Protein AF-A0A2D7MBP1-F1 (afdb_monomer)

Radius of gyration: 20.3 Å; Cα contacts (8 Å, |Δi|>4): 262; chains: 1; bounding box: 70×38×46 Å

Mean predicted aligned error: 9.12 Å

Secondary structure (DSSP, 8-state):
-EEEEE-SSHHHHHHHHHHHHHH---S-EEEEEGGGGGG--TT--EEEPP--HHHHHHHHHHHHHH-SS-HHHHHHHHHH-S-HHHHHHHHHHHHTTPPPPHHHHHHHHHHHHHHHHHHHHHHHHHHHHHHH---SEEEE--SS-THHHHHHHHHHHTTT-SEEEEEETTTTEEEEEETTEEEEEE---------------TT----

Structure (mmCIF, N/CA/C/O backbone):
data_AF-A0A2D7MBP1-F1
#
_entry.id   AF-A0A2D7MBP1-F1
#
loop_
_atom_site.group_PDB
_atom_site.id
_atom_site.type_symbol
_atom_site.label_atom_id
_atom_site.label_alt_id
_atom_site.label_comp_id
_atom_site.label_asym_id
_atom_site.label_entity_id
_atom_site.label_seq_id
_atom_site.pdbx_PDB_ins_code
_atom_site.Cartn_x
_atom_site.Cartn_y
_atom_site.Cartn_z
_atom_site.occupancy
_atom_site.B_iso_or_equiv
_atom_site.auth_seq_id
_atom_site.auth_comp_id
_atom_site.auth_asym_id
_atom_site.auth_atom_id
_atom_site.pdbx_PDB_model_num
ATOM 1 N N . MET A 1 1 ? -19.804 -13.871 12.740 1.00 69.69 1 MET A N 1
ATOM 2 C CA . MET A 1 1 ? -18.636 -13.051 12.347 1.00 69.69 1 MET A CA 1
ATOM 3 C C . MET A 1 1 ? -18.861 -12.670 10.901 1.00 69.69 1 MET A C 1
ATOM 5 O O . MET A 1 1 ? -19.173 -13.568 10.136 1.00 69.69 1 MET A O 1
ATOM 9 N N . LYS A 1 2 ? -18.821 -11.384 10.545 1.00 76.62 2 LYS A N 1
ATOM 10 C CA . LYS A 1 2 ? -19.126 -10.952 9.172 1.00 76.62 2 LYS A CA 1
ATOM 11 C C . LYS A 1 2 ? -17.830 -10.802 8.379 1.00 76.62 2 LYS A C 1
ATOM 13 O O . LYS A 1 2 ? -16.942 -10.074 8.816 1.00 76.62 2 LYS A O 1
ATOM 18 N N . ASN A 1 3 ? -17.700 -11.495 7.253 1.00 84.31 3 ASN A N 1
ATOM 19 C CA . ASN A 1 3 ? -16.483 -11.452 6.443 1.00 84.31 3 ASN A CA 1
ATOM 20 C C . ASN A 1 3 ? -16.644 -10.469 5.281 1.00 84.31 3 ASN A C 1
ATOM 22 O O . ASN A 1 3 ? -17.537 -10.628 4.458 1.00 84.31 3 ASN A O 1
ATOM 26 N N . TYR A 1 4 ? -15.774 -9.467 5.187 1.00 87.00 4 TYR A N 1
ATOM 27 C CA . TYR A 1 4 ? -15.759 -8.518 4.077 1.00 87.00 4 TYR A CA 1
ATOM 28 C C . TYR A 1 4 ? -14.688 -8.897 3.060 1.00 87.00 4 TYR A C 1
ATOM 30 O O . TYR A 1 4 ? -13.520 -9.088 3.410 1.00 87.00 4 TYR A O 1
ATOM 38 N N . PHE A 1 5 ? -15.081 -8.950 1.792 1.00 86.56 5 PHE A N 1
ATOM 39 C CA . PHE A 1 5 ? -14.178 -9.148 0.671 1.00 86.56 5 PHE A CA 1
ATOM 40 C C . PHE A 1 5 ? -14.036 -7.890 -0.174 1.00 86.56 5 PHE A C 1
ATOM 42 O O . PHE A 1 5 ? -15.023 -7.216 -0.447 1.00 86.56 5 PHE A O 1
ATOM 49 N N . TYR A 1 6 ? -12.822 -7.614 -0.647 1.00 88.69 6 TYR A N 1
ATOM 50 C CA . TYR A 1 6 ? -12.545 -6.505 -1.567 1.00 88.69 6 TYR A CA 1
ATOM 51 C C . TYR A 1 6 ? -11.487 -6.867 -2.611 1.00 88.69 6 TYR A C 1
ATOM 53 O O . TYR A 1 6 ? -10.876 -7.936 -2.582 1.00 88.69 6 TYR A O 1
ATOM 61 N N . ASP A 1 7 ? -11.246 -5.949 -3.542 1.00 83.69 7 ASP A N 1
ATOM 62 C CA . ASP A 1 7 ? -10.362 -6.120 -4.699 1.00 83.69 7 ASP A CA 1
ATOM 63 C C . ASP A 1 7 ? -8.849 -6.196 -4.384 1.00 83.69 7 ASP A C 1
ATOM 65 O O . ASP A 1 7 ? -8.045 -6.480 -5.280 1.00 83.69 7 ASP A O 1
ATOM 69 N N . GLY A 1 8 ? -8.445 -5.968 -3.129 1.00 83.00 8 GLY A N 1
ATOM 70 C CA . GLY A 1 8 ? -7.046 -5.944 -2.702 1.00 83.00 8 GLY A CA 1
ATOM 71 C C . GLY A 1 8 ? -6.334 -4.602 -2.891 1.00 83.00 8 GLY A C 1
ATOM 72 O O . GLY A 1 8 ? -5.113 -4.534 -2.710 1.00 83.00 8 GLY A O 1
ATOM 73 N N . THR A 1 9 ? -7.056 -3.546 -3.274 1.00 88.25 9 THR A N 1
ATOM 74 C CA . THR A 1 9 ? -6.524 -2.188 -3.435 1.00 88.25 9 THR A CA 1
ATOM 75 C C . THR A 1 9 ? -6.606 -1.389 -2.139 1.00 88.25 9 THR A C 1
ATOM 77 O O . THR A 1 9 ? -7.435 -1.648 -1.271 1.00 88.25 9 THR A O 1
ATOM 80 N N . PHE A 1 10 ? -5.764 -0.364 -2.001 1.00 90.44 10 PHE A N 1
ATOM 81 C CA . PHE A 1 10 ? -5.835 0.497 -0.820 1.00 90.44 10 PHE A CA 1
ATOM 82 C C . PHE A 1 10 ? -7.189 1.208 -0.711 1.00 90.44 10 PHE A C 1
ATOM 84 O O . PHE A 1 10 ? -7.741 1.310 0.377 1.00 90.44 10 PHE A O 1
ATOM 91 N N . ASN A 1 11 ? -7.761 1.629 -1.843 1.00 91.62 11 ASN A N 1
ATOM 92 C CA . ASN A 1 11 ? -9.073 2.268 -1.863 1.00 91.62 11 ASN A CA 1
ATOM 93 C C . ASN A 1 11 ? -10.171 1.316 -1.382 1.00 91.62 11 ASN A C 1
ATOM 95 O O . ASN A 1 11 ? -10.969 1.724 -0.549 1.00 91.62 11 ASN A O 1
ATOM 99 N N . GLY A 1 12 ? -10.167 0.054 -1.824 1.00 90.25 12 GLY A N 1
ATOM 100 C CA . GLY A 1 12 ? -11.135 -0.936 -1.350 1.00 90.25 12 GLY A CA 1
ATOM 101 C C . GLY A 1 12 ? -11.034 -1.181 0.160 1.00 90.25 12 GLY A C 1
ATOM 102 O O . GLY A 1 12 ? -12.056 -1.256 0.838 1.00 90.25 12 GLY A O 1
ATOM 103 N N . LEU A 1 13 ? -9.816 -1.183 0.722 1.00 91.00 13 LEU A N 1
ATOM 104 C CA . LEU A 1 13 ? -9.620 -1.258 2.177 1.00 91.00 13 LEU A CA 1
ATOM 105 C C . LEU A 1 13 ? -10.236 -0.048 2.905 1.00 91.00 13 LEU A C 1
ATOM 107 O O . LEU A 1 13 ? -10.845 -0.208 3.961 1.00 91.00 13 LEU A O 1
ATOM 111 N N . LEU A 1 14 ? -10.103 1.160 2.346 1.00 92.81 14 LEU A N 1
ATOM 112 C CA . LEU A 1 14 ? -10.715 2.368 2.909 1.00 92.81 14 LEU A CA 1
ATOM 113 C C . LEU A 1 14 ? -12.244 2.372 2.768 1.00 92.81 14 LEU A C 1
ATOM 115 O O . LEU A 1 14 ? -12.931 2.872 3.658 1.00 92.81 14 LEU A O 1
ATOM 119 N N . THR A 1 15 ? -12.791 1.800 1.694 1.00 93.62 15 THR A N 1
ATOM 120 C CA . THR A 1 15 ? -14.241 1.620 1.552 1.00 93.62 15 THR A CA 1
ATOM 121 C C . THR A 1 15 ? -14.772 0.651 2.610 1.00 93.62 15 THR A C 1
ATOM 123 O O . THR A 1 15 ? -15.750 0.974 3.279 1.00 93.62 15 THR A O 1
ATOM 126 N N . ILE A 1 16 ? -14.081 -0.469 2.862 1.00 91.75 16 ILE A N 1
ATOM 127 C CA . ILE A 1 16 ? -14.416 -1.368 3.980 1.00 91.75 16 ILE A CA 1
ATOM 128 C C . ILE A 1 16 ? -14.359 -0.623 5.315 1.00 91.75 16 ILE A C 1
ATOM 130 O O . ILE A 1 16 ? -15.260 -0.775 6.138 1.00 91.75 16 ILE A O 1
ATOM 134 N N . LEU A 1 17 ? -13.324 0.192 5.540 1.00 91.56 17 LEU A N 1
ATOM 135 C CA . LEU A 1 17 ? -13.207 0.985 6.762 1.00 91.56 17 LEU A CA 1
ATOM 136 C C . LEU A 1 17 ? -14.435 1.877 6.975 1.00 91.56 17 LEU A C 1
ATOM 138 O O . LEU A 1 17 ? -14.960 1.920 8.085 1.00 91.56 17 LEU A O 1
ATOM 142 N N . ASN A 1 18 ? -14.927 2.535 5.923 1.00 92.38 18 ASN A N 1
ATOM 143 C CA . ASN A 1 18 ? -16.164 3.308 5.999 1.00 92.38 18 ASN A CA 1
ATOM 144 C C . ASN A 1 18 ? -17.360 2.438 6.418 1.00 92.38 18 ASN A C 1
ATOM 146 O O . ASN A 1 18 ? -18.080 2.800 7.347 1.00 92.38 18 ASN A O 1
ATOM 150 N N . THR A 1 19 ? -17.542 1.275 5.785 1.00 90.38 19 THR A N 1
ATOM 151 C CA . THR A 1 19 ? -18.623 0.331 6.114 1.00 90.38 19 THR A CA 1
ATOM 152 C C . THR A 1 19 ? -18.558 -0.109 7.577 1.00 90.38 19 THR A C 1
ATOM 154 O O . THR A 1 19 ? -19.568 -0.095 8.282 1.00 90.38 19 THR A O 1
ATOM 157 N N . VAL A 1 20 ? -17.362 -0.438 8.073 1.00 88.56 20 VAL A N 1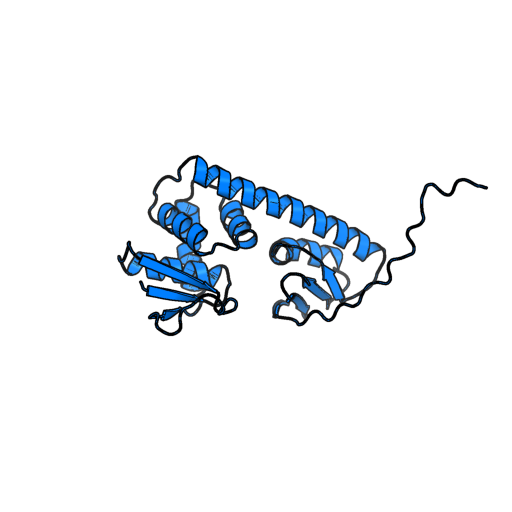
ATOM 158 C CA . VAL A 1 20 ? -17.145 -0.827 9.474 1.00 88.56 20 VAL A CA 1
ATOM 159 C C . VAL A 1 20 ? -17.510 0.319 10.420 1.00 88.56 20 VAL A C 1
ATOM 161 O O . VAL A 1 20 ? -18.269 0.095 11.364 1.00 88.56 20 VAL A O 1
ATOM 164 N N . LEU A 1 21 ? -17.052 1.545 10.144 1.00 87.88 21 LEU A N 1
ATOM 165 C CA . LEU A 1 21 ? -17.357 2.728 10.960 1.00 87.88 21 LEU A CA 1
ATOM 166 C C . LEU A 1 21 ? -18.861 3.038 11.006 1.00 87.88 21 LEU A C 1
ATOM 168 O O . LEU A 1 21 ? -19.387 3.362 12.070 1.00 87.88 21 LEU A O 1
ATOM 172 N N . GLN A 1 22 ? -19.564 2.904 9.878 1.00 86.19 22 GLN A N 1
ATOM 173 C CA . GLN A 1 22 ? -21.011 3.130 9.799 1.00 86.19 22 GLN A CA 1
ATOM 174 C C . GLN A 1 22 ? -21.814 2.037 10.510 1.00 86.19 22 GLN A C 1
ATOM 176 O O . GLN A 1 22 ? -22.830 2.324 11.142 1.00 86.19 22 GLN A O 1
ATOM 181 N N . SER A 1 23 ? -21.354 0.787 10.434 1.00 76.25 23 SER A N 1
ATOM 182 C CA . SER A 1 23 ? -22.111 -0.366 10.923 1.00 76.25 23 SER A CA 1
ATOM 183 C C . SER A 1 23 ? -22.260 -0.433 12.448 1.00 76.25 23 SER A C 1
ATOM 185 O O . SER A 1 23 ? -23.093 -1.197 12.919 1.00 76.25 23 SER A O 1
ATOM 187 N N . LYS A 1 24 ? -21.487 0.330 13.244 1.00 65.25 24 LYS A N 1
ATOM 188 C CA . LYS A 1 24 ? -21.408 0.239 14.727 1.00 65.25 24 LYS A CA 1
ATOM 189 C C . LYS A 1 24 ? -21.128 -1.178 15.284 1.00 65.25 24 LYS A C 1
ATOM 191 O O . LYS A 1 24 ? -21.054 -1.348 16.500 1.00 65.25 24 LYS A O 1
ATOM 196 N N . ILE A 1 25 ? -20.938 -2.195 14.437 1.00 56.22 25 ILE A N 1
ATOM 197 C CA . ILE A 1 25 ? -20.675 -3.586 14.823 1.00 56.22 25 ILE A CA 1
ATOM 198 C C . ILE A 1 25 ? -19.179 -3.704 15.119 1.00 56.22 25 ILE A C 1
ATOM 200 O O . ILE A 1 25 ? -18.359 -3.979 14.248 1.00 56.22 25 ILE A O 1
ATOM 204 N N . LEU A 1 26 ? -18.818 -3.454 16.373 1.00 55.69 26 LEU A N 1
ATOM 205 C CA . LEU A 1 26 ? -17.425 -3.359 16.811 1.00 55.69 26 LEU A CA 1
ATOM 206 C C . LEU A 1 26 ? -16.719 -4.703 17.042 1.00 55.69 26 LEU A C 1
ATOM 208 O O . LEU A 1 26 ? -15.528 -4.685 17.327 1.00 55.69 26 LEU A O 1
ATOM 212 N N . VAL A 1 27 ? -17.401 -5.854 16.969 1.00 55.97 27 VAL A N 1
ATOM 213 C CA . VAL A 1 27 ? -16.900 -7.001 17.754 1.00 55.97 27 VAL A CA 1
ATOM 214 C C . VAL A 1 27 ? -16.479 -8.241 16.966 1.00 55.97 27 VAL A C 1
ATOM 216 O O . VAL A 1 27 ? -15.677 -8.983 17.503 1.00 55.97 27 VAL A O 1
ATOM 219 N N . ASN A 1 28 ? -16.882 -8.485 15.712 1.00 66.88 28 ASN A N 1
ATOM 220 C CA . ASN A 1 28 ? -16.372 -9.665 14.981 1.00 66.88 28 ASN A CA 1
ATOM 221 C C . ASN A 1 28 ? -16.522 -9.548 13.454 1.00 66.88 28 ASN A C 1
ATOM 223 O O . ASN A 1 28 ? -17.545 -9.967 12.895 1.00 66.88 28 ASN A O 1
ATOM 227 N N . TYR A 1 29 ? -15.488 -9.033 12.778 1.00 75.50 29 TYR A N 1
ATOM 228 C CA . TYR A 1 29 ? -15.397 -9.025 11.316 1.00 75.50 29 TYR A CA 1
ATOM 229 C C . TYR A 1 29 ? -14.052 -9.555 10.800 1.00 75.50 29 TYR A C 1
ATOM 231 O O . TYR A 1 29 ? -12.990 -9.238 11.337 1.00 75.50 29 TYR A O 1
ATOM 239 N N . GLY A 1 30 ? -14.102 -10.350 9.733 1.00 78.50 30 GLY A N 1
ATOM 240 C CA . GLY A 1 30 ? -12.935 -10.748 8.950 1.00 78.50 30 GLY A CA 1
ATOM 241 C C . GLY A 1 30 ? -12.797 -9.847 7.728 1.00 78.50 30 GLY A C 1
ATOM 242 O O . GLY A 1 30 ? -13.803 -9.406 7.176 1.00 78.50 30 GLY A O 1
ATOM 243 N N . VAL A 1 31 ? -11.571 -9.552 7.300 1.00 81.88 31 VAL A N 1
ATOM 244 C CA . VAL A 1 31 ? -11.323 -8.819 6.051 1.00 81.88 31 VAL A CA 1
ATOM 245 C C . VAL A 1 31 ? -10.348 -9.596 5.209 1.00 81.88 31 VAL A C 1
ATOM 247 O O . VAL A 1 31 ? -9.280 -9.975 5.688 1.00 81.88 31 VAL A O 1
ATOM 250 N N . PHE A 1 32 ? -10.750 -9.828 3.966 1.00 81.06 32 PHE A N 1
ATOM 251 C CA . PHE A 1 32 ? -10.028 -10.681 3.049 1.00 81.06 32 PHE A CA 1
ATOM 252 C C . PHE A 1 32 ? -9.993 -10.063 1.662 1.00 81.06 32 PHE A C 1
ATOM 254 O O . PHE A 1 32 ? -11.006 -9.713 1.05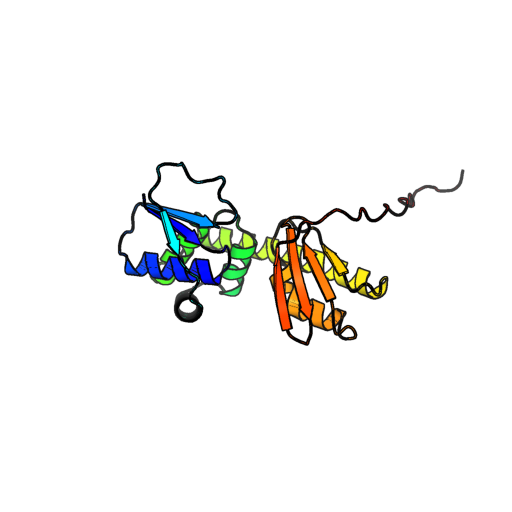9 1.00 81.06 32 PHE A O 1
ATOM 261 N N . ASN A 1 33 ? -8.813 -10.011 1.081 1.00 80.69 33 ASN A N 1
ATOM 262 C CA . ASN A 1 33 ? -8.680 -9.788 -0.340 1.00 80.69 33 ASN A CA 1
ATOM 263 C C . ASN A 1 33 ? -9.292 -10.960 -1.119 1.00 80.69 33 ASN A C 1
ATOM 265 O O . ASN A 1 33 ? -8.921 -12.122 -0.935 1.00 80.69 33 ASN A O 1
ATOM 269 N N . ILE A 1 34 ? -10.190 -10.648 -2.054 1.00 73.81 34 ILE A N 1
ATOM 270 C CA . ILE A 1 34 ? -10.896 -11.619 -2.902 1.00 73.81 34 ILE A CA 1
ATOM 271 C C . ILE A 1 34 ? -9.939 -12.447 -3.774 1.00 73.81 34 ILE A C 1
ATOM 273 O O . ILE A 1 34 ? -10.304 -13.489 -4.316 1.00 73.81 34 ILE A O 1
ATOM 277 N N . GLN A 1 35 ? -8.690 -12.002 -3.911 1.00 67.56 35 GLN A N 1
ATOM 278 C CA . GLN A 1 35 ? -7.628 -12.717 -4.606 1.00 67.56 35 GLN A CA 1
ATOM 279 C C . GLN A 1 35 ? -6.916 -13.756 -3.723 1.00 67.56 35 GLN A C 1
ATOM 281 O O . GLN A 1 35 ? -6.261 -14.647 -4.263 1.00 67.56 35 GLN A O 1
ATOM 286 N N . ASN A 1 36 ? -7.076 -13.677 -2.399 1.00 63.16 36 ASN A N 1
ATOM 287 C CA . ASN A 1 36 ? -6.573 -14.619 -1.394 1.00 63.16 36 ASN A CA 1
ATOM 288 C C . ASN A 1 36 ? -7.696 -15.537 -0.867 1.00 63.16 36 ASN A C 1
ATOM 290 O O . ASN A 1 36 ? -7.697 -15.931 0.295 1.00 63.16 36 ASN A O 1
ATOM 294 N N . LYS A 1 37 ? -8.622 -15.950 -1.748 1.00 54.62 37 LYS A N 1
ATOM 295 C CA . LYS A 1 37 ? -9.790 -16.826 -1.481 1.00 54.62 37 LYS A CA 1
ATOM 296 C C . LYS A 1 37 ? -9.519 -18.160 -0.763 1.00 54.62 37 LYS A C 1
ATOM 298 O O . LYS A 1 37 ? -10.460 -18.881 -0.469 1.00 54.62 37 LYS A O 1
ATOM 303 N N . LYS A 1 38 ? -8.265 -18.504 -0.463 1.00 55.00 38 LYS A N 1
ATOM 304 C CA . LYS A 1 38 ? -7.897 -19.713 0.290 1.00 55.00 38 LYS A CA 1
ATOM 305 C C . LYS A 1 38 ? -8.268 -19.655 1.782 1.00 55.00 38 LYS A C 1
ATOM 307 O O . LYS A 1 38 ? -8.020 -20.631 2.475 1.00 55.00 38 LYS A O 1
ATOM 312 N N . GLN A 1 39 ? -8.788 -18.531 2.282 1.00 54.69 39 GLN A N 1
ATOM 313 C CA . GLN A 1 39 ? -8.917 -18.269 3.722 1.00 54.69 39 GLN A CA 1
ATOM 314 C C . GLN A 1 39 ? -10.340 -18.282 4.291 1.00 54.69 39 GLN A C 1
ATOM 316 O O . GLN A 1 39 ? -10.480 -18.040 5.485 1.00 54.69 39 GLN A O 1
ATOM 321 N N . VAL A 1 40 ? -11.381 -18.569 3.502 1.00 56.88 40 VAL A N 1
ATOM 322 C CA . VAL A 1 40 ? -12.762 -18.533 4.017 1.00 56.88 40 VAL A CA 1
ATOM 323 C C . VAL A 1 40 ? -13.389 -19.918 4.023 1.00 56.88 40 VAL A C 1
ATOM 325 O O . VAL A 1 40 ? -13.332 -20.643 3.028 1.00 56.88 40 VAL A O 1
ATOM 328 N N . ASN A 1 41 ? -13.952 -20.287 5.177 1.00 60.53 41 ASN A N 1
ATOM 329 C CA . ASN A 1 41 ? -14.710 -21.517 5.337 1.00 60.53 41 ASN A CA 1
ATOM 330 C C . ASN A 1 41 ? -15.978 -21.439 4.484 1.00 60.53 41 ASN A C 1
ATOM 332 O O . ASN A 1 41 ? -16.614 -20.393 4.396 1.00 60.53 41 ASN A O 1
ATOM 336 N N . LEU A 1 42 ? -16.369 -22.566 3.886 1.00 55.47 42 LEU A N 1
ATOM 337 C CA . LEU A 1 42 ? -17.495 -22.671 2.947 1.00 55.47 42 LEU A CA 1
ATOM 338 C C . LEU A 1 42 ? -18.852 -22.191 3.516 1.00 55.47 42 LEU A C 1
ATOM 340 O O . LEU A 1 42 ? -19.797 -22.015 2.756 1.00 55.47 42 LEU A O 1
ATOM 344 N N . PHE A 1 43 ? -18.944 -22.012 4.837 1.00 57.78 43 PHE A N 1
ATOM 345 C CA . PHE A 1 43 ? -20.167 -21.726 5.589 1.00 57.78 43 PHE A CA 1
ATOM 346 C C . PHE A 1 43 ? -20.182 -20.346 6.262 1.00 57.78 43 PHE A C 1
ATOM 348 O O . PHE A 1 43 ? -21.115 -20.056 7.006 1.00 57.78 43 PHE A O 1
ATOM 355 N N . ASP A 1 44 ? -19.169 -19.504 6.045 1.00 70.00 44 ASP A N 1
ATOM 356 C CA . ASP A 1 44 ? -19.152 -18.174 6.653 1.00 70.00 44 ASP A CA 1
ATOM 357 C C . ASP A 1 44 ? -19.956 -17.169 5.815 1.00 70.00 44 ASP A C 1
ATOM 359 O O . ASP A 1 44 ? -19.716 -17.020 4.614 1.00 70.00 44 ASP A O 1
ATOM 363 N N . ASP A 1 45 ? -20.844 -16.411 6.465 1.00 73.06 45 ASP A N 1
ATOM 364 C CA . ASP A 1 45 ? -21.511 -15.2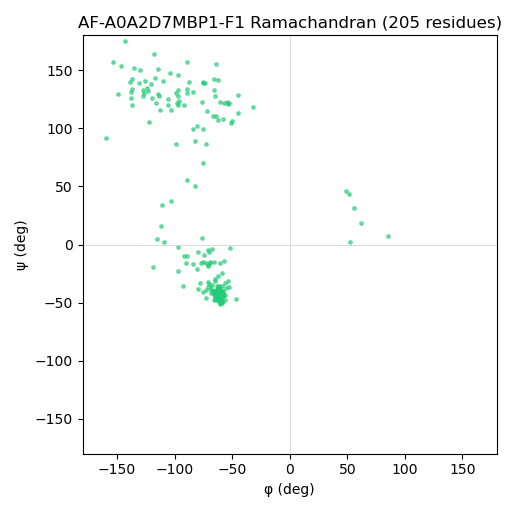60 5.852 1.00 73.06 45 ASP A CA 1
ATOM 365 C C . ASP A 1 45 ? -20.478 -14.213 5.417 1.00 73.06 45 ASP A C 1
ATOM 367 O O . ASP A 1 45 ? -19.698 -13.687 6.227 1.00 73.06 45 ASP A O 1
ATOM 371 N N . TYR A 1 46 ? -20.495 -13.881 4.127 1.00 79.75 46 TYR A N 1
ATOM 372 C CA . TYR A 1 46 ? -19.591 -12.899 3.552 1.00 79.75 46 TYR A CA 1
ATOM 373 C C . TYR A 1 46 ? -20.306 -11.847 2.708 1.00 79.75 46 TYR A C 1
ATOM 375 O O . TYR A 1 46 ? -21.320 -12.102 2.066 1.00 79.75 46 TYR A O 1
ATOM 383 N N . GLU A 1 47 ? -19.728 -10.652 2.684 1.00 84.50 47 GLU A N 1
ATOM 384 C CA . GLU A 1 47 ? -20.168 -9.527 1.872 1.00 84.50 47 GLU A CA 1
ATOM 385 C C . GLU A 1 47 ? -19.012 -9.065 0.985 1.00 84.50 47 GLU A C 1
ATOM 387 O O . GLU A 1 47 ? -17.884 -8.889 1.450 1.00 84.50 47 GLU A O 1
ATOM 392 N N . ILE A 1 48 ? -19.281 -8.881 -0.306 1.00 85.31 48 ILE A N 1
ATOM 393 C CA . ILE A 1 48 ? -18.315 -8.304 -1.242 1.00 85.31 48 ILE A CA 1
ATOM 394 C C . ILE A 1 48 ? -18.558 -6.799 -1.274 1.00 85.31 48 ILE A C 1
ATOM 396 O O . ILE A 1 48 ? -19.644 -6.354 -1.632 1.00 85.31 48 ILE A O 1
ATOM 400 N N . ILE A 1 49 ? -17.539 -6.029 -0.909 1.00 88.25 49 ILE A N 1
ATOM 401 C CA . ILE A 1 49 ? -17.568 -4.571 -0.926 1.00 88.25 49 ILE A CA 1
ATOM 402 C C . ILE A 1 49 ? -16.918 -4.088 -2.219 1.00 88.25 49 ILE A C 1
ATOM 404 O O . ILE A 1 49 ? -15.744 -4.363 -2.487 1.00 88.25 49 ILE A O 1
ATOM 408 N N . GLU A 1 50 ? -17.689 -3.359 -3.021 1.00 90.56 50 GLU A N 1
ATOM 409 C CA . GLU A 1 50 ? -17.174 -2.690 -4.211 1.00 90.56 50 GLU A CA 1
ATOM 410 C C . GLU A 1 50 ? -16.365 -1.448 -3.829 1.00 90.56 50 GLU A C 1
ATOM 412 O O . GLU A 1 50 ? -16.730 -0.686 -2.935 1.00 90.56 50 GLU A O 1
ATOM 417 N N . THR A 1 51 ? -15.238 -1.242 -4.510 1.00 90.94 51 THR A N 1
ATOM 418 C CA . THR A 1 51 ? -14.352 -0.109 -4.238 1.00 90.94 51 THR A CA 1
ATOM 419 C C . THR A 1 51 ? -14.975 1.195 -4.721 1.00 90.94 51 THR A C 1
ATOM 421 O O . THR A 1 51 ? -15.058 1.449 -5.923 1.00 90.94 51 THR A O 1
ATOM 424 N N . ASP A 1 52 ? -15.286 2.077 -3.776 1.00 93.44 52 ASP A N 1
ATOM 425 C CA . ASP A 1 52 ? -15.734 3.439 -4.046 1.00 93.44 52 ASP A CA 1
ATOM 426 C C . ASP A 1 52 ? -14.585 4.433 -3.807 1.00 93.44 52 ASP A C 1
ATOM 428 O O . ASP A 1 52 ? -14.081 4.601 -2.691 1.00 93.44 52 ASP A O 1
ATOM 432 N N . LYS A 1 53 ? -14.159 5.108 -4.882 1.00 91.75 53 LYS A N 1
ATOM 433 C CA . LYS A 1 53 ? -13.048 6.071 -4.856 1.00 91.75 53 LYS A CA 1
ATOM 434 C C . LYS A 1 53 ? -13.392 7.360 -4.114 1.00 91.75 53 LYS A C 1
ATOM 436 O O . LYS A 1 53 ? -12.485 7.970 -3.545 1.00 91.75 53 LYS A O 1
ATOM 441 N N . GLU A 1 54 ? -14.645 7.799 -4.142 1.00 94.50 54 GLU A N 1
ATOM 442 C CA . GLU A 1 54 ? -15.069 9.020 -3.458 1.00 94.50 54 GLU A CA 1
ATOM 443 C C . GLU A 1 54 ? -15.101 8.790 -1.952 1.00 94.50 54 GLU A C 1
ATOM 445 O O . GLU A 1 54 ? -14.487 9.558 -1.204 1.00 94.50 54 GLU A O 1
ATOM 450 N N . ILE A 1 55 ? -15.684 7.667 -1.521 1.00 92.88 55 ILE A N 1
ATOM 451 C CA . ILE A 1 55 ? -15.668 7.236 -0.118 1.00 92.88 55 ILE A CA 1
ATOM 452 C C . ILE A 1 55 ? -14.226 7.047 0.361 1.00 92.88 55 ILE A C 1
ATOM 454 O O . ILE A 1 55 ? -13.833 7.598 1.392 1.00 92.88 55 ILE A O 1
ATOM 458 N N . ALA A 1 56 ? -13.393 6.337 -0.408 1.00 93.00 56 ALA A N 1
ATOM 459 C CA . ALA A 1 56 ? -11.990 6.129 -0.053 1.00 93.00 56 ALA A CA 1
ATOM 460 C C . ALA A 1 56 ? -11.235 7.457 0.124 1.00 93.00 56 ALA A C 1
ATOM 462 O O . ALA A 1 56 ? -10.455 7.608 1.064 1.00 93.00 56 ALA A O 1
ATOM 463 N N . LYS A 1 57 ? -11.491 8.453 -0.735 1.00 92.94 57 LYS A N 1
ATOM 464 C CA . LYS A 1 57 ? -10.892 9.791 -0.625 1.00 92.94 57 LYS A CA 1
ATOM 465 C C . LYS A 1 57 ? -11.352 10.524 0.637 1.00 92.94 57 LYS A C 1
ATOM 467 O O . LYS A 1 57 ? -10.528 11.153 1.301 1.00 92.94 57 LYS A O 1
ATOM 472 N N . GLN A 1 58 ? -12.638 10.456 0.977 1.00 93.06 58 GLN A N 1
ATOM 473 C CA . GLN A 1 58 ? -13.174 11.071 2.196 1.00 93.06 58 GLN A CA 1
ATOM 474 C C . GLN A 1 58 ? -12.540 10.461 3.450 1.00 93.06 58 GLN A C 1
ATOM 476 O O . GLN A 1 58 ? -12.031 11.190 4.303 1.00 93.06 58 GLN A O 1
ATOM 481 N N . ILE A 1 59 ? -12.486 9.130 3.514 1.00 93.50 59 ILE A N 1
ATOM 482 C CA . ILE A 1 59 ? -11.846 8.397 4.607 1.00 93.50 59 ILE A CA 1
ATOM 483 C C . ILE A 1 59 ? -10.354 8.707 4.689 1.00 93.50 59 ILE A C 1
ATOM 485 O O . ILE A 1 59 ? -9.828 8.923 5.778 1.00 93.50 59 ILE A O 1
ATOM 489 N N . TRP A 1 60 ? -9.658 8.779 3.556 1.00 93.44 60 TRP A N 1
ATOM 490 C CA . TRP A 1 60 ? -8.243 9.129 3.544 1.00 93.44 60 TRP A CA 1
ATOM 491 C C . TRP A 1 60 ? -7.985 10.524 4.117 1.00 93.44 60 TRP A C 1
ATOM 493 O O . TRP A 1 60 ? -7.071 10.708 4.921 1.00 93.44 60 TRP A O 1
ATOM 503 N N . ASN A 1 61 ? -8.825 11.497 3.759 1.00 91.94 61 ASN A N 1
ATOM 504 C CA . ASN A 1 61 ? -8.749 12.841 4.319 1.00 91.94 61 ASN A CA 1
ATOM 505 C C . ASN A 1 61 ? -9.013 12.833 5.830 1.00 91.94 61 ASN A C 1
ATOM 507 O O . ASN A 1 61 ? -8.306 13.513 6.572 1.00 91.94 61 ASN A O 1
ATOM 511 N N . LEU A 1 62 ? -9.985 12.048 6.296 1.00 91.44 62 LEU A N 1
ATOM 512 C CA . LEU A 1 62 ? -10.270 11.877 7.721 1.00 91.44 62 LEU A CA 1
ATOM 513 C C . LEU A 1 62 ? -9.064 11.285 8.464 1.00 91.44 62 LEU A C 1
ATOM 515 O O . LEU A 1 62 ? -8.595 11.871 9.437 1.00 91.44 62 LEU A O 1
ATOM 519 N N . LEU A 1 63 ? -8.494 10.190 7.957 1.00 90.25 63 LEU A N 1
ATOM 520 C CA . LEU A 1 63 ? -7.290 9.575 8.521 1.00 90.25 63 LEU A CA 1
ATOM 521 C C . LEU A 1 63 ? -6.116 10.555 8.544 1.00 90.25 63 LEU A C 1
ATOM 523 O O . LEU A 1 63 ? -5.383 10.608 9.522 1.00 90.25 63 LEU A O 1
ATOM 527 N N . SER A 1 64 ? -5.945 11.363 7.495 1.00 88.12 64 SER A N 1
ATOM 528 C CA . SER A 1 64 ? -4.857 12.343 7.434 1.00 88.12 64 SER A CA 1
ATOM 529 C C . SER A 1 64 ? -4.955 13.446 8.485 1.00 88.12 64 SER A C 1
ATOM 531 O O . SER A 1 64 ? -3.923 13.948 8.918 1.00 88.12 64 SER A O 1
ATOM 533 N N . LYS A 1 65 ? -6.175 13.799 8.905 1.00 88.25 65 LYS A N 1
ATOM 534 C CA . LYS A 1 65 ? -6.419 14.802 9.947 1.00 88.25 65 LYS A CA 1
ATOM 535 C C . LYS A 1 65 ? -6.230 14.231 11.350 1.00 88.25 65 LYS A C 1
ATOM 537 O O . LYS A 1 65 ? -5.705 14.925 12.210 1.00 88.25 65 LYS A O 1
ATOM 542 N N . ASN A 1 66 ? -6.643 12.982 11.561 1.00 86.19 66 ASN A N 1
ATOM 543 C CA . ASN A 1 66 ? -6.641 12.349 12.883 1.00 86.19 66 ASN A CA 1
ATOM 544 C C . ASN A 1 66 ? -5.332 11.605 13.192 1.00 86.19 66 ASN A C 1
ATOM 546 O O . ASN A 1 66 ? -5.066 11.239 14.333 1.00 86.19 66 ASN A O 1
ATOM 550 N N . SER A 1 67 ? -4.513 11.323 12.179 1.00 79.38 67 SER A N 1
ATOM 551 C CA . SER A 1 67 ? -3.302 10.531 12.356 1.00 79.38 67 SER A CA 1
ATOM 552 C C . SER A 1 67 ? -2.184 11.338 13.009 1.00 79.38 67 SER A C 1
ATOM 554 O O . SER A 1 67 ? -1.692 12.314 12.450 1.00 79.38 67 SER A O 1
ATOM 556 N N . SER A 1 68 ? -1.687 10.836 14.139 1.00 74.19 68 SER A N 1
ATOM 557 C CA . SER A 1 68 ? -0.415 11.258 14.741 1.00 74.19 68 SER A CA 1
ATOM 558 C C . SER A 1 68 ? 0.815 10.726 13.987 1.00 74.19 68 SER A C 1
ATOM 560 O O . SER A 1 68 ? 1.945 11.131 14.256 1.00 74.19 68 SER A O 1
ATOM 562 N N . ILE A 1 69 ? 0.612 9.820 13.022 1.00 78.38 69 ILE A N 1
ATOM 563 C CA . ILE A 1 69 ? 1.648 9.232 12.165 1.00 78.38 69 ILE A CA 1
ATOM 564 C C . ILE A 1 69 ? 1.586 9.858 10.769 1.00 78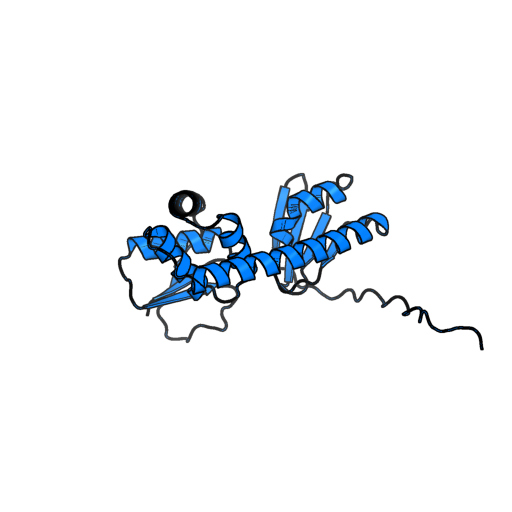.38 69 ILE A C 1
ATOM 566 O O . ILE A 1 69 ? 0.512 10.149 10.243 1.00 78.38 69 ILE A O 1
ATOM 570 N N . ALA A 1 70 ? 2.736 9.992 10.105 1.00 81.25 70 ALA A N 1
ATOM 571 C CA . ALA A 1 70 ? 2.773 10.364 8.696 1.00 81.25 70 ALA A CA 1
ATOM 572 C C . ALA A 1 70 ? 1.918 9.397 7.855 1.00 81.25 70 ALA A C 1
ATOM 574 O O . ALA A 1 70 ? 2.186 8.196 7.801 1.00 81.25 70 ALA A O 1
ATOM 575 N N . THR A 1 71 ? 0.929 9.916 7.130 1.00 84.88 71 THR A N 1
ATOM 576 C CA . THR A 1 71 ? 0.027 9.122 6.273 1.00 84.88 71 THR A CA 1
ATOM 577 C C . THR A 1 71 ? 0.775 8.233 5.273 1.00 84.88 71 THR A C 1
ATOM 579 O O . THR A 1 71 ? 0.366 7.110 4.984 1.00 84.88 71 THR A O 1
ATOM 582 N N . ASN A 1 72 ? 1.949 8.668 4.815 1.00 87.44 72 ASN A N 1
ATOM 583 C CA . ASN A 1 72 ? 2.839 7.860 3.982 1.00 87.44 72 ASN A CA 1
ATOM 584 C C . ASN A 1 72 ? 3.272 6.543 4.661 1.00 87.44 72 ASN A C 1
ATOM 586 O O . ASN A 1 72 ? 3.407 5.524 3.991 1.00 87.44 72 ASN A O 1
ATOM 590 N N . HIS A 1 73 ? 3.479 6.526 5.981 1.00 90.31 73 HIS A N 1
ATOM 591 C CA . HIS A 1 73 ? 3.817 5.299 6.708 1.00 90.31 73 HIS A CA 1
ATOM 592 C C . HIS A 1 73 ? 2.646 4.321 6.743 1.00 90.31 73 HIS A C 1
ATOM 594 O O . HIS A 1 73 ? 2.868 3.127 6.576 1.00 90.31 73 HIS A O 1
ATOM 600 N N . ILE A 1 74 ? 1.414 4.820 6.867 1.00 89.19 74 ILE A N 1
ATOM 601 C CA . ILE A 1 74 ? 0.201 3.995 6.805 1.00 89.19 74 ILE A CA 1
ATOM 602 C C . ILE A 1 74 ? 0.114 3.301 5.443 1.00 89.19 74 ILE A C 1
ATOM 604 O O . ILE A 1 74 ? 0.005 2.077 5.370 1.00 89.19 74 ILE A O 1
ATOM 608 N N . TYR A 1 75 ? 0.246 4.065 4.355 1.00 91.62 75 TYR A N 1
ATOM 609 C CA . TYR A 1 75 ? 0.200 3.504 3.005 1.00 91.62 75 TYR A CA 1
ATOM 610 C C . TYR A 1 75 ? 1.356 2.529 2.738 1.00 91.62 75 TYR A C 1
ATOM 612 O O . TYR A 1 75 ? 1.161 1.458 2.169 1.00 91.62 75 TYR A O 1
ATOM 620 N N . LYS A 1 76 ? 2.572 2.841 3.198 1.00 91.25 76 LYS A N 1
ATOM 621 C CA . LYS A 1 76 ? 3.691 1.894 3.112 1.00 91.25 76 LYS A CA 1
ATOM 622 C C . LYS A 1 76 ? 3.421 0.630 3.924 1.00 91.25 76 LYS A C 1
ATOM 624 O O . LYS A 1 76 ? 3.701 -0.455 3.433 1.00 91.25 76 LYS A O 1
ATOM 629 N N . SER A 1 77 ? 2.841 0.739 5.117 1.00 90.06 77 SER A N 1
ATOM 630 C CA . SER A 1 77 ? 2.466 -0.430 5.915 1.00 90.06 77 SER A CA 1
ATOM 631 C C . SER A 1 77 ? 1.437 -1.299 5.193 1.00 90.06 77 SER A C 1
ATOM 633 O O . SER A 1 77 ? 1.549 -2.516 5.257 1.00 90.06 77 SER A O 1
ATOM 635 N N . PHE A 1 78 ? 0.500 -0.711 4.443 1.00 90.62 78 PHE A N 1
ATOM 636 C CA . PHE A 1 78 ? -0.398 -1.465 3.560 1.00 90.62 78 PHE A CA 1
ATOM 637 C C . PHE A 1 78 ? 0.355 -2.260 2.487 1.00 90.62 78 PHE A C 1
ATOM 639 O O . PHE A 1 78 ? 0.058 -3.425 2.256 1.00 90.62 78 PHE A O 1
ATOM 646 N N . LEU A 1 79 ? 1.367 -1.663 1.856 1.00 89.75 79 LEU A N 1
ATOM 647 C CA . LEU A 1 79 ? 2.176 -2.355 0.846 1.00 89.75 79 LEU A CA 1
ATOM 648 C C . LEU A 1 79 ? 3.099 -3.438 1.436 1.00 89.75 79 LEU A C 1
ATOM 650 O O . LEU A 1 79 ? 3.605 -4.274 0.680 1.00 89.75 79 LEU A O 1
ATOM 654 N N . ALA A 1 80 ? 3.348 -3.386 2.750 1.00 85.38 80 ALA A N 1
ATOM 655 C CA . ALA A 1 80 ? 4.195 -4.314 3.498 1.00 85.38 80 ALA A CA 1
ATOM 656 C C . ALA A 1 80 ? 3.435 -5.492 4.103 1.00 85.38 80 ALA A C 1
ATOM 658 O O . ALA A 1 80 ? 4.008 -6.572 4.238 1.00 85.38 80 ALA A O 1
ATOM 659 N N . ASN A 1 81 ? 2.201 -5.245 4.543 1.00 69.88 81 ASN A N 1
ATOM 660 C CA . ASN A 1 81 ? 1.460 -6.162 5.390 1.00 69.88 81 ASN A CA 1
ATOM 661 C C . ASN A 1 81 ? 0.656 -7.159 4.566 1.00 69.88 81 ASN A C 1
ATOM 663 O O . ASN A 1 81 ? -0.160 -6.780 3.732 1.00 69.88 81 ASN A O 1
ATOM 667 N N . ASP A 1 82 ? 0.808 -8.429 4.926 1.00 66.69 82 ASP A N 1
ATOM 668 C CA . ASP A 1 82 ? -0.082 -9.507 4.491 1.00 66.69 82 ASP A CA 1
ATOM 669 C C . ASP A 1 82 ? -1.277 -9.685 5.453 1.00 66.69 82 ASP A C 1
ATOM 671 O O . ASP A 1 82 ? -2.218 -10.412 5.148 1.00 66.69 82 ASP A O 1
ATOM 675 N N . ASN A 1 83 ? -1.256 -9.024 6.623 1.00 80.69 83 ASN A N 1
ATOM 676 C CA . ASN A 1 83 ? -2.337 -9.069 7.612 1.00 80.69 83 ASN A CA 1
ATOM 677 C C . ASN A 1 83 ? -3.245 -7.833 7.497 1.00 80.69 83 ASN A C 1
ATOM 679 O O . ASN A 1 83 ? -3.048 -6.817 8.171 1.00 80.69 83 ASN A O 1
ATOM 683 N N . GLU A 1 84 ? -4.235 -7.944 6.614 1.00 82.44 84 GLU A N 1
ATOM 684 C CA . GLU A 1 84 ? -5.223 -6.901 6.31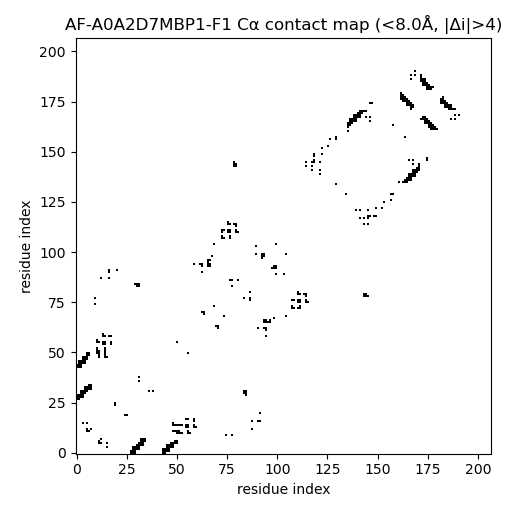2 1.00 82.44 84 GLU A CA 1
ATOM 685 C C . GLU A 1 84 ? -6.091 -6.560 7.533 1.00 82.44 84 GLU A C 1
ATOM 687 O O . GLU A 1 84 ? -6.387 -5.388 7.769 1.00 82.44 84 GLU A O 1
ATOM 692 N N . HIS A 1 85 ? -6.412 -7.554 8.367 1.00 83.94 85 HIS A N 1
ATOM 693 C CA . HIS A 1 85 ? -7.203 -7.362 9.582 1.00 83.94 85 HIS A CA 1
ATOM 694 C C . HIS A 1 85 ? -6.480 -6.483 10.611 1.00 83.94 85 HIS A C 1
ATOM 696 O O . HIS A 1 85 ? -7.055 -5.520 11.122 1.00 83.94 85 HIS A O 1
ATOM 702 N N . TYR A 1 86 ? -5.196 -6.757 10.876 1.00 86.44 86 TYR A N 1
ATOM 703 C CA . TYR A 1 86 ? -4.401 -5.937 11.795 1.00 86.44 86 TYR A CA 1
ATOM 704 C C . TYR A 1 86 ? -4.328 -4.484 11.322 1.00 86.44 86 TYR A C 1
ATOM 706 O O . TYR A 1 86 ? -4.582 -3.564 12.098 1.00 86.44 86 TYR A O 1
ATOM 714 N N . LEU A 1 87 ? -4.049 -4.266 10.035 1.00 88.38 87 LEU A N 1
ATOM 715 C CA . LEU A 1 87 ? -3.996 -2.916 9.487 1.00 88.38 87 LEU A CA 1
ATOM 716 C C . LEU A 1 87 ? -5.345 -2.198 9.600 1.00 88.38 87 LEU A C 1
ATOM 718 O O . LEU A 1 87 ? -5.376 -1.040 10.005 1.00 88.38 87 LEU A O 1
ATOM 722 N N . LEU A 1 88 ? -6.452 -2.871 9.285 1.00 89.00 88 LEU A N 1
ATOM 723 C CA . LEU A 1 88 ? -7.774 -2.266 9.397 1.00 89.00 88 LEU A CA 1
ATOM 724 C C . LEU A 1 88 ? -8.111 -1.893 10.846 1.00 89.00 88 LEU A C 1
ATOM 726 O O . LEU A 1 88 ? -8.630 -0.805 11.080 1.00 89.00 88 LEU A O 1
ATOM 730 N N . SER A 1 89 ? -7.741 -2.733 11.819 1.00 88.12 89 SER A N 1
ATOM 731 C CA . SER A 1 89 ? -7.926 -2.424 13.242 1.00 88.12 89 SER A CA 1
ATOM 732 C C . SER A 1 89 ? -7.193 -1.138 13.652 1.00 88.12 89 SER A C 1
ATOM 734 O O . SER A 1 89 ? -7.764 -0.274 14.318 1.00 88.12 89 SER A O 1
ATOM 736 N N . LEU A 1 90 ? -5.968 -0.933 13.159 1.00 88.88 90 LEU A N 1
ATOM 737 C CA . LEU A 1 90 ? -5.221 0.306 13.376 1.00 88.88 90 LEU A CA 1
ATOM 738 C C . LEU A 1 90 ? -5.921 1.501 12.730 1.00 88.88 90 LEU A C 1
ATOM 740 O O . LEU A 1 90 ? -6.078 2.543 13.361 1.00 88.88 90 LEU A O 1
ATOM 744 N N . LEU A 1 91 ? -6.381 1.346 11.486 1.00 90.19 91 LEU A N 1
ATOM 745 C CA . LEU A 1 91 ? -7.092 2.405 10.777 1.00 90.19 91 LEU A CA 1
ATOM 746 C C . LEU A 1 91 ? -8.403 2.792 11.471 1.00 90.19 91 LEU A C 1
ATOM 748 O O . LEU A 1 91 ? -8.720 3.976 11.514 1.00 90.19 91 LEU A O 1
ATOM 752 N N . THR A 1 92 ? -9.139 1.836 12.052 1.00 90.12 92 THR A N 1
ATOM 753 C CA . THR A 1 92 ? -10.352 2.145 12.828 1.00 90.12 92 THR A CA 1
ATOM 754 C C . THR A 1 92 ? -10.050 2.996 14.057 1.00 90.12 92 THR A C 1
ATOM 756 O O . THR A 1 92 ? -10.762 3.970 14.294 1.00 90.12 92 THR A O 1
ATOM 759 N N . LYS A 1 93 ? -8.960 2.707 14.785 1.00 89.12 93 LYS A N 1
ATOM 760 C CA . LYS A 1 93 ? -8.517 3.527 15.926 1.00 89.12 93 LYS A CA 1
ATOM 761 C C . LYS A 1 93 ? -8.162 4.946 15.492 1.00 89.12 93 LYS A C 1
ATOM 763 O O . LYS A 1 93 ? -8.667 5.904 16.069 1.00 89.12 93 LYS A O 1
ATOM 768 N N . ILE A 1 94 ? -7.363 5.079 14.429 1.00 89.50 94 ILE A N 1
ATOM 769 C CA . ILE A 1 94 ? -6.983 6.388 13.875 1.00 89.50 94 ILE A CA 1
ATOM 770 C C . ILE A 1 94 ? -8.231 7.161 13.427 1.00 89.50 94 ILE A C 1
ATOM 772 O O . ILE A 1 94 ? -8.374 8.344 13.727 1.00 89.50 94 ILE A O 1
ATOM 776 N N . ALA A 1 95 ? -9.166 6.504 12.737 1.00 88.38 95 ALA A N 1
ATOM 777 C CA . ALA A 1 95 ? -10.397 7.141 12.283 1.00 88.38 95 ALA A CA 1
ATOM 778 C C . ALA A 1 95 ? -11.267 7.625 13.454 1.00 88.38 95 ALA A C 1
ATOM 780 O O . ALA A 1 95 ? -11.811 8.725 13.393 1.00 88.38 95 ALA A O 1
ATOM 781 N N . ALA A 1 96 ? -11.326 6.857 14.543 1.00 87.69 96 ALA A N 1
ATOM 782 C CA . ALA A 1 96 ? -12.005 7.227 15.782 1.00 87.69 96 ALA A CA 1
ATOM 783 C C . ALA A 1 96 ? -11.236 8.256 16.639 1.00 87.69 96 ALA A C 1
ATOM 785 O O . ALA A 1 96 ? -11.666 8.552 17.752 1.00 87.69 96 ALA A O 1
ATOM 786 N N . ASN A 1 97 ? -10.113 8.795 16.143 1.00 86.69 97 ASN A N 1
ATOM 787 C CA . ASN A 1 97 ? -9.226 9.716 16.859 1.00 86.69 97 ASN A CA 1
ATOM 788 C C . ASN A 1 97 ? -8.712 9.145 18.197 1.00 86.69 97 ASN A C 1
ATOM 790 O O . ASN A 1 97 ? -8.510 9.871 19.167 1.00 86.69 97 ASN A O 1
ATOM 794 N N . GLN A 1 98 ? -8.541 7.822 18.254 1.00 86.44 98 GLN A N 1
ATOM 795 C CA . GLN A 1 98 ? -7.960 7.125 19.395 1.00 86.44 98 GLN A CA 1
ATOM 796 C C . GLN A 1 98 ? -6.441 7.071 19.251 1.00 86.44 98 GLN A C 1
ATOM 798 O O . GLN A 1 98 ? -5.913 6.819 18.164 1.00 86.44 98 GLN A O 1
ATOM 803 N N . GLU A 1 99 ? -5.733 7.257 20.362 1.00 82.75 99 GLU A N 1
ATOM 804 C CA . GLU A 1 99 ? -4.281 7.136 20.372 1.00 82.75 99 GLU A CA 1
ATOM 805 C C . GLU A 1 99 ? -3.841 5.697 20.096 1.00 82.75 99 GLU A C 1
ATOM 807 O O . GLU A 1 99 ? -4.336 4.727 20.679 1.00 82.75 99 GLU A O 1
ATOM 812 N N . LEU A 1 100 ? -2.867 5.564 19.199 1.00 86.62 100 LEU A N 1
ATOM 813 C CA . LEU A 1 100 ? -2.175 4.305 18.980 1.00 86.62 100 LEU A CA 1
ATOM 814 C C . LEU A 1 100 ? -1.226 4.040 20.144 1.00 86.62 100 LEU A C 1
ATOM 816 O O . LEU A 1 100 ? -0.500 4.925 20.596 1.00 86.62 100 LEU A O 1
ATOM 820 N N . SER A 1 101 ? -1.164 2.788 20.584 1.00 89.88 101 SER A N 1
ATOM 821 C CA . SER A 1 101 ? -0.158 2.382 21.558 1.00 89.88 101 SER A CA 1
ATOM 822 C C . SER A 1 101 ? 1.253 2.518 20.976 1.00 89.88 101 SER A C 1
ATOM 824 O O . SER A 1 101 ? 1.483 2.393 19.768 1.00 89.88 101 SER A O 1
ATOM 826 N N . LYS A 1 102 ? 2.248 2.685 21.854 1.00 89.12 102 LYS A N 1
ATOM 827 C CA . LYS A 1 102 ? 3.664 2.761 21.459 1.00 89.12 102 LYS A CA 1
ATOM 828 C C . LYS A 1 102 ? 4.101 1.574 20.590 1.00 89.12 102 LYS A C 1
ATOM 830 O O . LYS A 1 102 ? 4.892 1.746 19.667 1.00 89.12 102 LYS A O 1
ATOM 835 N N . LYS A 1 103 ? 3.585 0.372 20.869 1.00 90.31 103 LYS A N 1
ATOM 836 C CA . LYS A 1 103 ? 3.884 -0.836 20.089 1.00 90.31 103 LYS A CA 1
ATOM 837 C C . LYS A 1 103 ? 3.337 -0.731 18.662 1.00 90.31 103 LYS A C 1
ATOM 839 O O . LYS A 1 103 ? 4.081 -0.965 17.719 1.00 90.31 103 LYS A O 1
ATOM 844 N N . GLU A 1 104 ? 2.082 -0.315 18.513 1.00 90.12 104 GLU A N 1
ATOM 845 C CA . GLU A 1 104 ? 1.429 -0.146 17.208 1.00 90.12 104 GLU A CA 1
ATOM 846 C C . GLU A 1 104 ? 2.133 0.909 16.346 1.00 90.12 104 GLU A C 1
ATOM 848 O O . GLU A 1 104 ? 2.361 0.684 15.157 1.00 90.12 104 GLU A O 1
ATOM 853 N N . PHE A 1 105 ? 2.562 2.021 16.952 1.00 88.44 105 PHE A N 1
ATOM 854 C CA . PHE A 1 105 ? 3.366 3.036 16.266 1.00 88.44 105 PHE A CA 1
ATOM 855 C C . PHE A 1 105 ? 4.674 2.445 15.721 1.00 88.44 105 PHE A C 1
ATOM 857 O O . PHE A 1 105 ? 4.990 2.594 14.538 1.00 88.44 105 PHE A O 1
ATOM 864 N N . ILE A 1 106 ? 5.417 1.732 16.574 1.00 90.00 106 ILE A N 1
ATOM 865 C CA . ILE A 1 106 ? 6.689 1.097 16.208 1.00 90.00 106 ILE A CA 1
ATOM 866 C C . ILE A 1 106 ? 6.487 0.066 15.090 1.00 90.00 106 ILE A C 1
ATOM 868 O O . ILE A 1 106 ? 7.329 -0.044 14.197 1.00 90.00 106 ILE A O 1
ATOM 872 N N . ASP A 1 107 ? 5.392 -0.690 15.115 1.00 90.25 107 ASP A N 1
ATOM 873 C CA . ASP A 1 107 ? 5.105 -1.717 14.114 1.00 90.25 107 ASP A CA 1
ATOM 874 C C . ASP A 1 107 ? 4.793 -1.105 12.736 1.00 90.25 107 ASP A C 1
ATOM 876 O O . ASP A 1 107 ? 5.327 -1.572 11.719 1.00 90.25 107 ASP A O 1
ATOM 880 N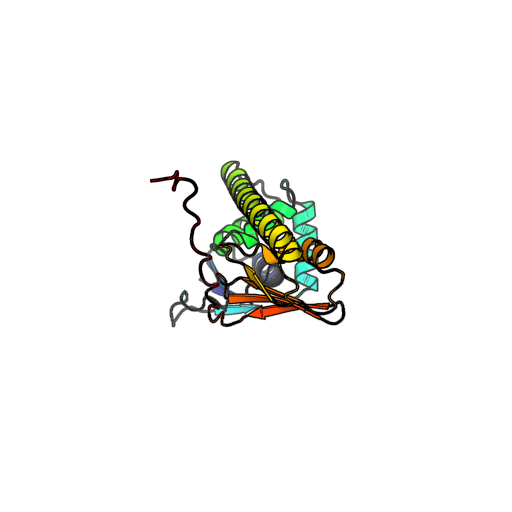 N . ILE A 1 108 ? 4.018 -0.013 12.689 1.00 89.69 108 ILE A N 1
ATOM 881 C CA . ILE A 1 108 ? 3.778 0.761 11.458 1.00 89.69 108 ILE A CA 1
ATOM 882 C C . ILE A 1 108 ? 5.095 1.340 10.929 1.00 89.69 108 ILE A C 1
ATOM 884 O O . ILE A 1 108 ? 5.398 1.222 9.739 1.00 89.69 108 ILE A O 1
ATOM 888 N N . GLU A 1 109 ? 5.912 1.933 11.802 1.00 90.06 109 GLU A N 1
ATOM 889 C CA . GLU A 1 109 ? 7.176 2.551 11.406 1.00 90.06 109 GLU A CA 1
ATOM 890 C C . GLU A 1 109 ? 8.168 1.517 10.857 1.00 90.06 109 GLU A C 1
ATOM 892 O O . GLU A 1 109 ? 8.723 1.695 9.769 1.00 90.06 109 GLU A O 1
ATOM 897 N N . LYS A 1 110 ? 8.342 0.382 11.545 1.00 91.25 110 LYS A N 1
ATOM 898 C CA . LYS A 1 110 ? 9.188 -0.727 11.076 1.00 91.25 110 LYS A CA 1
ATOM 899 C C . LYS A 1 110 ? 8.731 -1.246 9.717 1.00 91.25 110 LYS A C 1
ATOM 901 O O . LYS A 1 110 ? 9.567 -1.531 8.856 1.00 91.25 110 LYS A O 1
ATOM 906 N N . SER A 1 111 ? 7.422 -1.368 9.511 1.00 90.94 111 SER A N 1
ATOM 907 C CA . SER A 1 111 ? 6.847 -1.809 8.236 1.00 90.94 111 SER A CA 1
ATOM 908 C C . SER A 1 111 ? 7.134 -0.799 7.125 1.00 90.94 111 SER A C 1
ATOM 910 O O . SER A 1 111 ? 7.628 -1.170 6.056 1.00 90.94 111 SER A O 1
ATOM 912 N N . ALA A 1 112 ? 6.958 0.493 7.405 1.00 91.38 112 ALA A N 1
ATOM 913 C CA . ALA A 1 112 ? 7.289 1.563 6.473 1.00 91.38 112 ALA A CA 1
ATOM 914 C C . ALA A 1 112 ? 8.788 1.606 6.121 1.00 91.38 112 ALA A C 1
ATOM 916 O O . ALA A 1 112 ? 9.142 1.773 4.950 1.00 91.38 112 ALA A O 1
ATOM 917 N N . GLN A 1 113 ? 9.676 1.401 7.098 1.00 91.75 113 GLN A N 1
ATOM 918 C CA . GLN A 1 113 ? 11.124 1.355 6.882 1.00 91.75 113 GLN A CA 1
ATOM 919 C C . GLN A 1 113 ? 11.548 0.151 6.026 1.00 91.75 113 GLN A C 1
ATOM 921 O O . GLN A 1 113 ? 12.402 0.295 5.149 1.00 91.75 113 GLN A O 1
ATOM 926 N N . LYS A 1 114 ? 10.946 -1.032 6.228 1.00 92.06 114 LYS A N 1
ATOM 927 C CA . LYS A 1 114 ? 11.195 -2.218 5.382 1.00 92.06 114 LYS A CA 1
ATOM 928 C C . LYS A 1 114 ? 10.859 -1.937 3.918 1.00 92.06 114 LYS A C 1
ATOM 930 O O . LYS A 1 114 ? 11.663 -2.247 3.038 1.00 92.06 114 LYS A O 1
ATOM 935 N N . ILE A 1 115 ? 9.714 -1.303 3.670 1.00 93.75 115 ILE A N 1
ATOM 936 C CA . ILE A 1 115 ? 9.292 -0.895 2.326 1.00 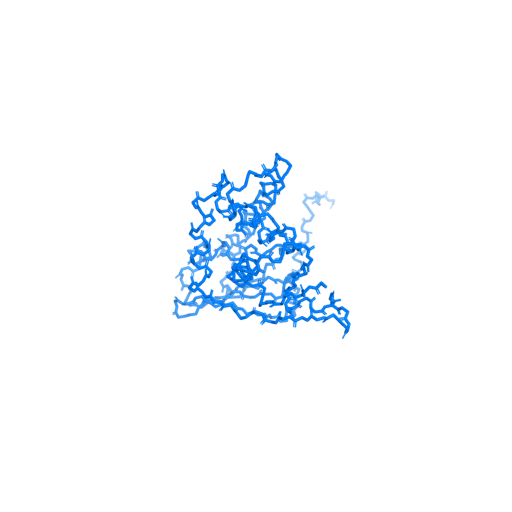93.75 115 ILE A CA 1
ATOM 937 C C . ILE A 1 115 ? 10.233 0.127 1.723 1.00 93.75 115 ILE A C 1
ATOM 939 O O . ILE A 1 115 ? 10.591 0.006 0.557 1.00 93.75 115 ILE A O 1
ATOM 943 N N . GLU A 1 116 ? 10.663 1.115 2.500 1.00 92.69 116 GLU A N 1
ATOM 944 C CA . GLU A 1 116 ? 11.571 2.145 2.009 1.00 92.69 116 GLU A CA 1
ATOM 945 C C . GLU A 1 116 ? 12.925 1.550 1.586 1.00 92.69 116 GLU A C 1
ATOM 947 O O . GLU A 1 116 ? 13.422 1.856 0.501 1.00 92.69 116 GLU A O 1
ATOM 952 N N . ARG A 1 117 ? 13.483 0.632 2.387 1.00 93.81 117 ARG A N 1
ATOM 953 C CA . ARG A 1 117 ? 14.720 -0.093 2.048 1.00 93.81 117 ARG A CA 1
ATOM 954 C C . ARG A 1 117 ? 14.557 -0.917 0.775 1.00 93.81 117 ARG A C 1
ATOM 956 O O . ARG A 1 117 ? 15.401 -0.845 -0.115 1.00 93.81 117 ARG A O 1
ATOM 963 N N . GLU A 1 118 ? 13.462 -1.663 0.667 1.00 94.75 118 GLU A N 1
ATOM 964 C CA . GLU A 1 118 ? 13.195 -2.492 -0.506 1.00 94.75 118 GLU A CA 1
ATOM 965 C C . GLU A 1 118 ? 12.949 -1.647 -1.765 1.00 94.75 118 GLU A C 1
ATOM 967 O O . GLU A 1 118 ? 13.482 -1.954 -2.831 1.00 94.75 118 GLU A O 1
ATOM 972 N N . LYS A 1 119 ? 12.208 -0.541 -1.642 1.00 94.56 119 LYS A N 1
ATOM 973 C CA . LYS A 1 119 ? 12.001 0.437 -2.715 1.00 94.56 119 LYS A CA 1
ATOM 974 C C . LYS A 1 119 ? 13.343 0.953 -3.230 1.00 94.56 119 LYS A C 1
ATOM 976 O O . LYS A 1 119 ? 13.565 0.959 -4.437 1.00 94.56 119 LYS A O 1
ATOM 981 N N . ASN A 1 120 ? 14.247 1.340 -2.330 1.00 94.38 120 ASN A N 1
ATOM 982 C CA . ASN A 1 120 ? 15.574 1.832 -2.702 1.00 94.38 120 ASN A CA 1
ATOM 983 C C . ASN A 1 120 ? 16.420 0.736 -3.367 1.00 94.38 120 ASN A C 1
ATOM 985 O O . ASN A 1 120 ? 17.060 1.001 -4.383 1.00 94.38 120 ASN A O 1
ATOM 989 N N . ARG A 1 121 ? 16.357 -0.508 -2.874 1.00 95.06 121 ARG A N 1
ATOM 990 C CA . ARG A 1 121 ? 17.016 -1.662 -3.506 1.00 95.06 121 ARG A CA 1
ATOM 991 C C . ARG A 1 121 ? 16.532 -1.876 -4.942 1.00 95.06 121 ARG A C 1
ATOM 993 O O . ARG A 1 121 ? 17.353 -2.013 -5.850 1.00 95.06 121 ARG A O 1
ATOM 1000 N N . ILE A 1 122 ? 15.214 -1.894 -5.158 1.00 93.94 122 ILE A N 1
ATOM 1001 C CA . ILE A 1 122 ? 14.632 -2.054 -6.497 1.00 93.94 122 ILE A CA 1
ATOM 1002 C C . ILE A 1 122 ? 14.956 -0.851 -7.385 1.00 93.94 122 ILE A C 1
ATOM 1004 O O . ILE A 1 122 ? 15.292 -1.040 -8.548 1.00 93.94 122 ILE A O 1
ATOM 1008 N N . LEU A 1 123 ? 14.927 0.375 -6.861 1.00 93.19 123 LEU A N 1
ATOM 1009 C CA . LEU A 1 123 ? 15.286 1.565 -7.632 1.00 93.19 123 LEU A CA 1
ATOM 1010 C C . LEU A 1 123 ? 16.737 1.516 -8.129 1.00 93.19 123 LEU A C 1
ATOM 1012 O O . LEU A 1 123 ? 16.986 1.813 -9.296 1.00 93.19 123 LEU A O 1
ATOM 1016 N N . SER A 1 124 ? 17.684 1.118 -7.277 1.00 91.50 124 SER A N 1
ATOM 1017 C CA . SER A 1 124 ? 19.085 0.935 -7.677 1.00 91.50 124 SER A CA 1
ATOM 1018 C C . SER A 1 124 ? 19.228 -0.136 -8.758 1.00 91.50 124 SER A C 1
ATOM 1020 O O . SER A 1 124 ? 19.938 0.072 -9.739 1.00 91.50 124 SER A O 1
ATOM 1022 N N . TYR A 1 125 ? 18.492 -1.245 -8.633 1.00 90.44 125 TYR A N 1
ATOM 1023 C CA . TYR A 1 125 ? 18.433 -2.272 -9.674 1.00 90.44 125 TYR A CA 1
ATOM 1024 C C . TYR A 1 125 ? 17.884 -1.722 -11.000 1.00 90.44 125 TYR A C 1
ATOM 1026 O O . TYR A 1 125 ? 18.463 -1.976 -12.055 1.00 90.44 125 TYR A O 1
ATOM 1034 N N . LEU A 1 126 ? 16.802 -0.941 -10.964 1.00 88.94 126 LEU A N 1
ATOM 1035 C CA . LEU A 1 126 ? 16.208 -0.340 -12.160 1.00 88.94 126 LEU A CA 1
ATOM 1036 C C . LEU A 1 126 ? 17.161 0.645 -12.841 1.00 88.94 126 LEU A C 1
ATOM 1038 O O . LEU A 1 126 ? 17.288 0.591 -14.058 1.00 88.94 126 LEU A O 1
ATOM 1042 N N . ARG A 1 127 ? 17.865 1.485 -12.070 1.00 88.25 127 ARG A N 1
ATOM 1043 C CA . ARG A 1 127 ? 18.885 2.419 -12.585 1.00 88.25 127 ARG A CA 1
ATOM 1044 C C . ARG A 1 127 ? 20.016 1.699 -13.310 1.00 88.25 127 ARG A C 1
ATOM 1046 O O . ARG A 1 127 ? 20.421 2.113 -14.389 1.00 88.25 127 ARG A O 1
ATOM 1053 N N . TYR A 1 128 ? 20.502 0.609 -12.724 1.00 85.44 128 TYR A N 1
ATOM 1054 C CA . TYR A 1 128 ? 21.538 -0.210 -13.343 1.00 85.44 128 TYR A CA 1
ATOM 1055 C C . TYR A 1 128 ? 21.040 -0.863 -14.642 1.00 85.44 128 TYR A C 1
ATOM 1057 O O . TYR A 1 128 ? 21.718 -0.825 -15.665 1.00 85.44 128 TYR A O 1
ATOM 1065 N N . ASN A 1 129 ? 19.816 -1.405 -14.644 1.00 82.44 129 ASN A N 1
ATOM 1066 C CA . ASN A 1 129 ? 19.251 -2.023 -15.846 1.00 82.44 129 ASN A CA 1
ATOM 1067 C C . ASN A 1 129 ? 18.950 -1.011 -16.953 1.00 82.44 129 ASN A C 1
ATOM 1069 O O . ASN A 1 129 ? 19.223 -1.321 -18.106 1.00 82.44 129 ASN A O 1
ATOM 1073 N N . SER A 1 130 ? 18.447 0.187 -16.632 1.00 81.62 130 SER A N 1
ATOM 1074 C CA . SER A 1 130 ? 18.171 1.222 -17.640 1.00 81.62 130 SER A CA 1
ATOM 1075 C C . SER A 1 130 ? 19.432 1.689 -18.369 1.00 81.62 130 SER A C 1
ATOM 1077 O O . SER A 1 130 ? 19.350 2.115 -19.512 1.00 81.62 130 SER A O 1
ATOM 1079 N N 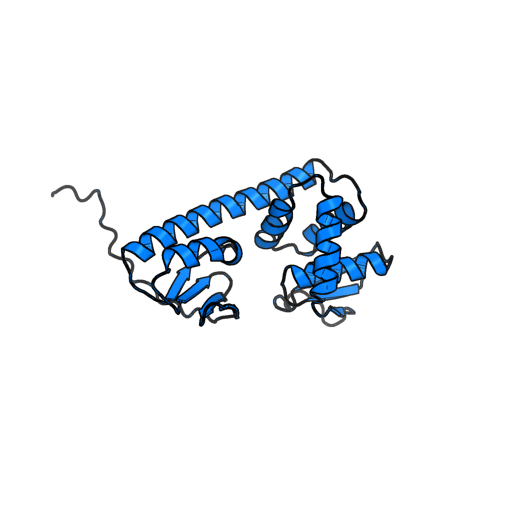. GLN A 1 131 ? 20.599 1.603 -17.724 1.00 78.94 131 GLN A N 1
ATOM 1080 C CA . GLN A 1 131 ? 21.883 1.934 -18.348 1.00 78.94 131 GLN A CA 1
ATOM 1081 C C . GLN A 1 131 ? 22.396 0.824 -19.273 1.00 78.94 131 GLN A C 1
ATOM 1083 O O . GLN A 1 131 ? 23.056 1.111 -20.265 1.00 78.94 131 GLN A O 1
ATOM 1088 N N . LEU A 1 132 ? 22.110 -0.442 -18.954 1.00 72.25 132 LEU A N 1
ATOM 1089 C CA . LEU A 1 132 ? 22.660 -1.598 -19.671 1.00 72.25 132 LEU A CA 1
ATOM 1090 C C . LEU A 1 132 ? 21.732 -2.179 -20.735 1.00 72.25 132 LEU A C 1
ATOM 1092 O O . LEU A 1 132 ? 22.185 -2.915 -21.611 1.00 72.25 132 LEU A O 1
ATOM 1096 N N . ARG A 1 133 ? 20.425 -1.941 -20.623 1.00 63.53 133 ARG A N 1
ATOM 1097 C CA . ARG A 1 133 ? 19.406 -2.591 -21.446 1.00 63.53 133 ARG A CA 1
ATOM 1098 C C . ARG A 1 133 ? 18.352 -1.585 -21.876 1.00 63.53 133 ARG A C 1
ATOM 1100 O O . ARG A 1 133 ? 17.690 -0.978 -21.041 1.00 63.53 133 ARG A O 1
ATOM 1107 N N . ASN A 1 134 ? 18.112 -1.503 -23.182 1.00 66.38 134 ASN A N 1
ATOM 1108 C CA . ASN A 1 134 ? 16.979 -0.766 -23.739 1.00 66.38 134 ASN A CA 1
ATOM 1109 C C . ASN A 1 134 ? 15.741 -1.675 -23.867 1.00 66.38 134 ASN A C 1
ATOM 1111 O O . ASN A 1 134 ? 15.213 -1.898 -24.954 1.00 66.38 134 ASN A O 1
ATOM 1115 N N . THR A 1 135 ? 15.326 -2.301 -22.762 1.00 72.44 135 THR A N 1
ATOM 1116 C CA . THR A 1 135 ? 14.166 -3.204 -22.748 1.00 72.44 135 THR A CA 1
ATOM 1117 C C . THR A 1 135 ? 12.921 -2.478 -22.267 1.00 72.44 135 THR A C 1
ATOM 1119 O O . THR A 1 135 ? 12.929 -1.859 -21.207 1.00 72.44 135 THR A O 1
ATOM 1122 N N . THR A 1 136 ? 11.813 -2.648 -22.984 1.00 80.31 136 THR A N 1
ATOM 1123 C CA . THR A 1 136 ? 10.489 -2.140 -22.586 1.00 80.31 136 THR A CA 1
ATOM 1124 C C . THR A 1 136 ? 9.848 -2.956 -21.462 1.00 80.31 136 THR A C 1
ATOM 1126 O O . THR A 1 136 ? 8.901 -2.498 -20.836 1.00 80.31 136 THR A O 1
ATOM 1129 N N . THR A 1 137 ? 10.349 -4.162 -21.181 1.00 87.12 137 THR A N 1
ATOM 1130 C CA . THR A 1 137 ? 9.830 -5.050 -20.132 1.00 87.12 137 THR A CA 1
ATOM 1131 C C . THR A 1 137 ? 10.907 -5.346 -19.106 1.00 87.12 137 THR A C 1
ATOM 1133 O O . THR A 1 137 ? 11.980 -5.829 -19.461 1.00 87.12 137 THR A O 1
ATOM 1136 N N . ILE A 1 138 ? 10.606 -5.095 -17.834 1.00 87.69 138 ILE A N 1
ATOM 1137 C CA . ILE A 1 138 ? 11.551 -5.286 -16.736 1.00 87.69 138 ILE A CA 1
ATOM 1138 C C . ILE A 1 138 ? 10.919 -6.160 -15.668 1.00 87.69 138 ILE A C 1
ATOM 1140 O O . ILE A 1 138 ? 9.818 -5.897 -15.188 1.00 87.69 138 ILE A O 1
ATOM 1144 N N . TYR A 1 139 ? 11.652 -7.185 -15.258 1.00 89.12 139 TYR A N 1
ATOM 1145 C CA . TYR A 1 139 ? 11.242 -8.059 -14.173 1.00 89.12 139 TYR A CA 1
ATOM 1146 C C . TYR A 1 139 ? 11.914 -7.618 -12.881 1.00 89.12 139 TYR A C 1
ATOM 1148 O O . TYR A 1 139 ? 13.134 -7.478 -12.813 1.00 89.12 139 TYR A O 1
ATOM 1156 N N . ILE A 1 140 ? 11.114 -7.422 -11.841 1.00 90.25 140 ILE A N 1
ATOM 1157 C CA . ILE A 1 140 ? 11.590 -7.205 -10.481 1.00 90.25 140 ILE A CA 1
ATOM 1158 C C . ILE A 1 140 ? 11.156 -8.377 -9.608 1.00 90.25 140 ILE A C 1
ATOM 1160 O O . ILE A 1 140 ? 10.122 -9.010 -9.825 1.00 90.25 140 ILE A O 1
ATOM 1164 N N . LYS A 1 141 ? 11.950 -8.655 -8.579 1.00 90.56 141 LYS A N 1
ATOM 1165 C CA . LYS A 1 141 ? 11.606 -9.631 -7.549 1.00 90.56 141 LYS A CA 1
ATOM 1166 C C . LYS A 1 141 ? 11.615 -8.921 -6.210 1.00 90.56 141 LYS A C 1
ATOM 1168 O O . LYS A 1 141 ? 12.690 -8.611 -5.691 1.00 90.56 141 LYS A O 1
ATOM 1173 N N . SER A 1 142 ? 10.427 -8.652 -5.677 1.00 90.31 142 SER A N 1
ATOM 1174 C CA . SER A 1 142 ? 10.262 -8.027 -4.370 1.00 90.31 142 SER A CA 1
ATOM 1175 C C . SER A 1 142 ? 9.159 -8.707 -3.584 1.00 90.31 142 SER A C 1
ATOM 1177 O O . SER A 1 142 ? 8.071 -8.921 -4.105 1.00 90.31 142 SER A O 1
ATOM 1179 N N . LYS A 1 143 ? 9.429 -9.001 -2.309 1.00 87.81 143 LYS A N 1
ATOM 1180 C CA . LYS A 1 143 ? 8.420 -9.559 -1.400 1.00 87.81 143 LYS A CA 1
ATOM 1181 C C . LYS A 1 143 ? 7.277 -8.587 -1.117 1.00 87.81 143 LYS A C 1
ATOM 1183 O O . LYS A 1 143 ? 6.236 -9.018 -0.647 1.00 87.81 143 LYS A O 1
ATOM 1188 N N . TYR A 1 144 ? 7.444 -7.307 -1.430 1.00 90.44 144 TYR A N 1
ATOM 1189 C CA . TYR A 1 144 ? 6.448 -6.272 -1.196 1.00 90.44 144 TYR A CA 1
ATOM 1190 C C . TYR A 1 144 ? 5.997 -5.632 -2.511 1.00 90.44 144 TYR A C 1
ATOM 1192 O O . TYR A 1 144 ? 6.676 -5.739 -3.535 1.00 90.44 144 TYR A O 1
ATOM 1200 N N . LYS A 1 145 ? 4.871 -4.914 -2.468 1.00 88.06 145 LYS A N 1
ATOM 1201 C CA . LYS A 1 145 ? 4.284 -4.219 -3.626 1.00 88.06 145 LYS A CA 1
ATOM 1202 C C . LYS A 1 145 ? 4.944 -2.848 -3.871 1.00 88.06 145 LYS A C 1
ATOM 1204 O O . LYS A 1 145 ? 4.277 -1.816 -3.942 1.00 88.06 145 LYS A O 1
ATOM 1209 N N . VAL A 1 146 ? 6.278 -2.803 -3.932 1.00 91.62 146 VAL A N 1
ATOM 1210 C CA . VAL A 1 146 ? 7.050 -1.543 -4.036 1.00 91.62 146 VAL A CA 1
ATOM 1211 C C . VAL A 1 146 ? 6.922 -0.854 -5.393 1.00 91.62 146 VAL A C 1
ATOM 1213 O O . VAL A 1 146 ? 7.195 0.341 -5.497 1.00 91.62 146 VAL A O 1
ATOM 1216 N N . GLU A 1 147 ? 6.486 -1.571 -6.428 1.00 89.25 147 GLU A N 1
ATOM 1217 C CA . GLU A 1 147 ? 6.303 -1.031 -7.774 1.00 89.25 147 GLU A CA 1
ATOM 1218 C C . GLU A 1 147 ? 5.360 0.183 -7.804 1.00 89.25 147 GLU A C 1
ATOM 1220 O O . GLU A 1 147 ? 5.611 1.132 -8.547 1.00 89.25 147 GLU A O 1
ATOM 1225 N N . PHE A 1 148 ? 4.343 0.221 -6.934 1.00 88.50 148 PHE A N 1
ATOM 1226 C CA . PHE A 1 148 ? 3.412 1.349 -6.840 1.00 88.50 148 PHE A CA 1
ATOM 1227 C C . PHE A 1 148 ? 4.095 2.643 -6.379 1.00 88.50 148 PHE A C 1
ATOM 1229 O O . PHE A 1 148 ? 3.706 3.730 -6.803 1.00 88.50 148 PHE A O 1
ATOM 1236 N N . LEU A 1 149 ? 5.143 2.539 -5.555 1.00 90.75 149 LEU A N 1
ATOM 1237 C CA . LEU A 1 149 ? 5.907 3.692 -5.061 1.00 90.75 149 LEU A CA 1
ATOM 1238 C C . LEU A 1 149 ? 6.927 4.207 -6.075 1.00 90.75 149 LEU A C 1
ATOM 1240 O O . LEU A 1 149 ? 7.387 5.342 -5.973 1.00 90.75 149 LEU A O 1
ATOM 1244 N N . LEU A 1 150 ? 7.311 3.367 -7.032 1.00 89.38 150 LEU A N 1
ATOM 1245 C CA . LEU A 1 150 ? 8.385 3.657 -7.971 1.00 89.38 150 LEU A CA 1
ATOM 1246 C C . LEU A 1 150 ? 7.888 4.316 -9.257 1.00 89.38 150 LEU A C 1
ATOM 1248 O O . LEU A 1 150 ? 8.713 4.768 -10.044 1.00 89.38 150 LEU A O 1
ATOM 1252 N N . THR A 1 151 ? 6.574 4.386 -9.491 1.00 86.19 151 THR A N 1
ATOM 1253 C CA . THR A 1 151 ? 5.960 4.854 -10.752 1.00 86.19 151 THR A CA 1
ATOM 1254 C C . THR A 1 151 ? 6.566 6.160 -11.276 1.00 86.19 151 THR A C 1
ATOM 1256 O O . THR A 1 151 ? 6.963 6.234 -12.440 1.00 86.19 151 THR A O 1
ATOM 1259 N N . LYS A 1 152 ? 6.737 7.167 -10.407 1.00 87.12 152 LYS A N 1
ATOM 1260 C CA . LYS A 1 152 ? 7.381 8.447 -10.752 1.00 87.12 152 LYS A CA 1
ATOM 1261 C C . LYS A 1 152 ? 8.853 8.278 -11.136 1.00 87.12 152 LYS A C 1
ATOM 1263 O O . LYS A 1 152 ? 9.297 8.858 -12.125 1.00 87.12 152 LYS A O 1
ATOM 1268 N N . ASN A 1 153 ? 9.611 7.501 -10.362 1.00 89.19 153 ASN A N 1
ATOM 1269 C CA . ASN A 1 153 ? 11.026 7.254 -10.633 1.00 89.19 153 ASN A CA 1
ATOM 1270 C C . ASN A 1 153 ? 11.212 6.493 -11.945 1.00 89.19 153 ASN A C 1
ATOM 1272 O O . ASN A 1 153 ? 12.047 6.878 -12.752 1.00 89.19 153 ASN A O 1
ATOM 1276 N N . ILE A 1 154 ? 10.407 5.459 -12.179 1.00 84.62 154 ILE A N 1
ATOM 1277 C CA . ILE A 1 154 ? 10.454 4.652 -13.397 1.00 84.62 154 ILE A CA 1
ATOM 1278 C C . ILE A 1 154 ? 10.128 5.515 -14.615 1.00 84.62 154 ILE A C 1
ATOM 1280 O O . ILE A 1 154 ? 10.880 5.490 -15.583 1.00 84.62 154 ILE A O 1
ATOM 1284 N N . ARG A 1 155 ? 9.075 6.344 -14.553 1.00 85.50 155 ARG A N 1
ATOM 1285 C CA . ARG A 1 155 ? 8.743 7.269 -15.649 1.00 85.50 155 ARG A CA 1
ATOM 1286 C C . ARG A 1 155 ? 9.915 8.180 -16.007 1.00 85.50 155 ARG A C 1
ATOM 1288 O O . ARG A 1 155 ? 10.116 8.476 -17.174 1.00 85.50 155 ARG A O 1
ATOM 1295 N N . SER A 1 156 ? 10.681 8.617 -15.008 1.00 87.38 156 SER A N 1
ATOM 1296 C CA . SER A 1 156 ? 11.877 9.429 -15.234 1.00 87.38 156 SER A CA 1
ATOM 1297 C C . SER A 1 156 ? 13.037 8.619 -15.816 1.00 87.38 156 SER A C 1
ATOM 1299 O O . SER A 1 156 ? 13.734 9.131 -16.683 1.00 87.38 156 SER A O 1
ATOM 1301 N N . LEU A 1 157 ? 13.241 7.376 -15.368 1.00 85.38 157 LEU A N 1
ATOM 1302 C CA . LEU A 1 157 ? 14.307 6.504 -15.874 1.00 85.38 157 LEU A CA 1
ATOM 1303 C C . LEU A 1 157 ? 14.081 6.080 -17.331 1.00 85.38 157 LEU A C 1
ATOM 1305 O O . LEU A 1 157 ? 15.041 5.975 -18.082 1.00 85.38 157 LEU A O 1
ATOM 1309 N N . PHE A 1 158 ? 12.824 5.875 -17.732 1.00 82.62 158 PHE A N 1
ATOM 1310 C CA . PHE A 1 158 ? 12.439 5.440 -19.080 1.00 82.62 158 PHE A CA 1
ATOM 1311 C C . PHE A 1 158 ? 11.725 6.544 -19.862 1.00 82.62 158 PHE A C 1
ATOM 1313 O O . PHE A 1 158 ? 10.829 6.263 -20.651 1.00 82.62 158 PHE A O 1
ATOM 1320 N N . ALA A 1 159 ? 12.104 7.807 -19.645 1.00 82.75 159 ALA A N 1
ATOM 1321 C CA . ALA A 1 159 ? 11.436 8.962 -20.252 1.00 82.75 159 ALA A CA 1
ATOM 1322 C C . ALA A 1 159 ? 11.439 8.942 -21.794 1.00 82.75 159 ALA A C 1
ATOM 1324 O O . ALA A 1 159 ? 10.564 9.536 -22.415 1.00 82.75 159 ALA A O 1
ATOM 1325 N N . GLN A 1 160 ? 12.403 8.247 -22.403 1.00 81.31 160 GLN A N 1
ATOM 1326 C CA . GLN A 1 160 ? 12.516 8.087 -23.855 1.00 81.31 160 GLN A CA 1
ATOM 1327 C C . GLN A 1 160 ? 11.517 7.068 -24.427 1.00 81.31 160 GLN A C 1
ATOM 1329 O O . GLN A 1 160 ? 11.263 7.062 -25.629 1.00 81.31 160 GLN A O 1
ATOM 1334 N N . ASN A 1 161 ? 10.920 6.224 -23.580 1.00 79.94 161 ASN A N 1
ATOM 1335 C CA . ASN A 1 161 ? 10.048 5.140 -24.006 1.00 79.94 161 ASN A CA 1
ATOM 1336 C C . ASN A 1 161 ? 8.596 5.511 -23.694 1.00 79.94 161 ASN A C 1
ATOM 1338 O O . ASN A 1 161 ? 8.207 5.680 -22.539 1.00 79.94 161 ASN A O 1
ATOM 1342 N N . THR A 1 162 ? 7.762 5.566 -24.729 1.00 79.25 162 THR A N 1
ATOM 1343 C CA . THR A 1 162 ? 6.313 5.798 -24.595 1.00 79.25 162 THR A CA 1
ATOM 1344 C C . THR A 1 162 ? 5.572 4.584 -24.025 1.00 79.25 162 THR A C 1
ATOM 1346 O O . THR A 1 162 ? 4.441 4.715 -23.559 1.00 79.25 162 THR A O 1
ATOM 1349 N N . HIS A 1 163 ? 6.226 3.417 -24.043 1.00 87.69 163 HIS A N 1
ATOM 1350 C CA . HIS A 1 163 ? 5.677 2.128 -23.640 1.00 87.69 163 HIS A CA 1
ATOM 1351 C C . HIS A 1 163 ? 6.693 1.357 -22.801 1.00 87.69 163 HIS A C 1
ATOM 1353 O O . HIS A 1 163 ? 7.786 1.031 -23.272 1.00 87.69 163 HIS A O 1
ATOM 1359 N N . TRP A 1 164 ? 6.329 1.024 -21.567 1.00 87.94 164 TRP A N 1
ATOM 1360 C CA . TRP A 1 164 ? 7.125 0.130 -20.733 1.00 87.94 164 TRP A CA 1
ATOM 1361 C C . TRP A 1 164 ? 6.257 -0.598 -19.711 1.00 87.94 164 TRP A C 1
ATOM 1363 O O . TRP A 1 164 ? 5.174 -0.146 -19.345 1.00 87.94 164 TRP A O 1
ATOM 1373 N N . GLN A 1 165 ? 6.741 -1.737 -19.230 1.00 89.94 165 GLN A N 1
ATOM 1374 C CA . GLN A 1 165 ? 6.084 -2.509 -18.189 1.00 89.94 165 GLN A CA 1
ATOM 1375 C C . GLN A 1 165 ? 7.092 -3.058 -17.183 1.00 89.94 165 GLN A C 1
ATOM 1377 O O . GLN A 1 165 ? 8.174 -3.530 -17.538 1.00 89.94 165 GLN A O 1
ATOM 1382 N N . ILE A 1 166 ? 6.710 -3.015 -15.912 1.00 89.88 166 ILE A N 1
ATOM 1383 C CA . ILE A 1 166 ? 7.429 -3.647 -14.813 1.00 89.88 166 ILE A CA 1
ATOM 1384 C C . ILE A 1 166 ? 6.571 -4.761 -14.258 1.00 89.88 166 ILE A C 1
ATOM 1386 O O . ILE A 1 166 ? 5.412 -4.551 -13.909 1.00 89.88 166 ILE A O 1
ATOM 1390 N N . ILE A 1 167 ? 7.163 -5.942 -14.167 1.00 90.56 167 ILE A N 1
ATOM 1391 C CA . ILE A 1 167 ? 6.522 -7.146 -13.665 1.00 90.56 167 ILE A CA 1
ATOM 1392 C C . ILE A 1 167 ? 7.191 -7.518 -12.347 1.00 90.56 167 ILE A C 1
ATOM 1394 O O . ILE A 1 167 ? 8.372 -7.856 -12.316 1.00 90.56 167 ILE A O 1
ATOM 1398 N N . ASN A 1 168 ? 6.434 -7.470 -11.253 1.00 90.69 168 ASN A N 1
ATOM 1399 C CA . ASN A 1 168 ? 6.834 -8.042 -9.979 1.00 90.69 168 ASN A CA 1
ATOM 1400 C C . ASN A 1 168 ? 6.498 -9.536 -9.965 1.00 90.69 168 ASN A C 1
ATOM 1402 O O . ASN A 1 168 ? 5.357 -9.937 -9.722 1.00 90.69 168 ASN A O 1
ATOM 1406 N N . SER A 1 169 ? 7.509 -10.366 -10.214 1.00 88.50 169 SER A N 1
ATOM 1407 C CA . SER A 1 169 ? 7.343 -11.818 -10.328 1.00 88.50 169 SER A CA 1
ATOM 1408 C C . SER A 1 169 ? 6.997 -12.502 -9.002 1.00 88.50 169 SER A C 1
ATOM 1410 O O . SER A 1 169 ? 6.558 -13.645 -9.010 1.00 88.50 169 SER A O 1
ATOM 1412 N N . TYR A 1 170 ? 7.190 -11.839 -7.854 1.00 86.94 170 TYR A N 1
ATOM 1413 C CA . TYR A 1 170 ? 6.797 -12.402 -6.556 1.00 86.94 170 TYR A CA 1
ATOM 1414 C C . TYR A 1 170 ? 5.279 -12.330 -6.347 1.00 86.94 170 TYR A C 1
ATOM 1416 O O . TYR A 1 170 ? 4.669 -13.277 -5.865 1.00 86.94 170 TYR A O 1
ATOM 1424 N N . HIS A 1 171 ? 4.675 -11.210 -6.752 1.00 81.12 171 HIS A N 1
ATOM 1425 C CA . HIS A 1 171 ? 3.242 -10.938 -6.605 1.00 81.12 171 HIS A CA 1
ATOM 1426 C C . HIS A 1 171 ? 2.432 -11.247 -7.866 1.00 81.12 171 HIS A C 1
ATOM 1428 O O . HIS A 1 171 ? 1.211 -11.097 -7.857 1.00 81.12 171 HIS A O 1
ATOM 1434 N N . ASN A 1 172 ? 3.090 -11.679 -8.951 1.00 85.00 172 ASN A N 1
ATOM 1435 C CA . ASN A 1 172 ? 2.457 -11.883 -10.256 1.00 85.00 172 ASN A CA 1
ATOM 1436 C C . ASN A 1 172 ? 1.673 -10.638 -10.695 1.00 85.00 172 ASN A C 1
ATOM 1438 O O . ASN A 1 172 ? 0.537 -10.711 -11.159 1.00 85.00 172 ASN A O 1
ATOM 1442 N N . HIS A 1 173 ? 2.282 -9.472 -10.495 1.00 86.00 173 HIS A N 1
ATOM 1443 C CA . HIS A 1 173 ? 1.649 -8.178 -10.689 1.00 86.00 173 HIS A CA 1
ATOM 1444 C C . HIS A 1 173 ? 2.476 -7.324 -11.648 1.00 86.00 173 HIS A C 1
ATOM 1446 O O . HIS A 1 173 ? 3.704 -7.355 -11.618 1.00 86.00 173 HIS A O 1
ATOM 1452 N N . CYS A 1 174 ? 1.806 -6.584 -12.523 1.00 88.19 174 CYS A N 1
ATOM 1453 C CA . CYS A 1 174 ? 2.425 -5.763 -13.546 1.00 88.19 174 CYS A CA 1
ATOM 1454 C C . CYS A 1 174 ? 1.892 -4.337 -13.479 1.00 88.19 174 CYS A C 1
ATOM 1456 O O . CYS A 1 174 ? 0.680 -4.134 -13.455 1.00 88.19 174 CYS A O 1
ATOM 1458 N N . ILE A 1 175 ? 2.803 -3.367 -13.514 1.00 89.75 175 ILE A N 1
ATOM 1459 C CA . ILE A 1 175 ? 2.493 -1.972 -13.820 1.00 89.75 175 ILE A CA 1
ATOM 1460 C C . ILE A 1 175 ? 2.981 -1.696 -15.233 1.00 89.75 175 ILE A C 1
ATOM 1462 O O . ILE A 1 175 ? 4.157 -1.897 -15.532 1.00 89.75 175 ILE A O 1
ATOM 1466 N N . GLN A 1 176 ? 2.085 -1.212 -16.082 1.00 90.94 176 GLN A N 1
ATOM 1467 C CA . GLN A 1 176 ? 2.395 -0.795 -17.442 1.00 90.94 176 GLN A CA 1
ATOM 1468 C C . GLN A 1 176 ? 2.122 0.701 -17.605 1.00 90.94 176 GLN A C 1
ATOM 1470 O O . GLN A 1 176 ? 1.179 1.251 -17.027 1.00 90.94 176 GLN A O 1
ATOM 1475 N N . PHE A 1 177 ? 2.974 1.347 -18.387 1.00 89.62 177 PHE A N 1
ATOM 1476 C CA . PHE A 1 177 ? 2.825 2.719 -18.832 1.00 89.62 177 PHE A CA 1
ATOM 1477 C C . PHE A 1 177 ? 2.675 2.710 -20.349 1.00 89.62 177 PHE A C 1
ATOM 1479 O O . PHE A 1 177 ? 3.519 2.159 -21.057 1.00 89.62 177 PHE A O 1
ATOM 1486 N N . THR A 1 178 ? 1.562 3.256 -20.821 1.00 88.12 178 THR A N 1
ATOM 1487 C CA . THR A 1 178 ? 1.125 3.204 -22.220 1.00 88.12 178 THR A CA 1
ATOM 1488 C C . THR A 1 178 ? 0.350 4.487 -22.488 1.00 88.12 178 THR A C 1
ATOM 1490 O O . THR A 1 178 ? -0.507 4.842 -21.678 1.00 88.12 178 THR A O 1
ATOM 1493 N N . ASP A 1 179 ? 0.670 5.220 -23.553 1.00 85.31 179 ASP A N 1
ATOM 1494 C CA . ASP A 1 179 ? -0.026 6.464 -23.933 1.00 85.31 179 ASP A CA 1
ATOM 1495 C C . ASP A 1 179 ? -0.208 7.463 -22.774 1.00 85.31 179 ASP A C 1
ATOM 1497 O O . ASP A 1 179 ? -1.286 8.008 -22.531 1.00 85.31 179 ASP A O 1
ATOM 1501 N N . ASN A 1 180 ? 0.868 7.675 -22.008 1.00 81.88 180 ASN A N 1
ATOM 1502 C CA . ASN A 1 180 ? 0.905 8.553 -20.834 1.00 81.88 180 ASN A CA 1
ATOM 1503 C C . ASN A 1 180 ? -0.039 8.150 -19.679 1.00 81.88 180 ASN A C 1
ATOM 1505 O O . ASN A 1 180 ? -0.333 8.954 -18.790 1.00 81.88 180 ASN A O 1
ATOM 1509 N N . LYS A 1 181 ? -0.501 6.897 -19.659 1.00 85.00 181 LYS A N 1
ATOM 1510 C CA . LYS A 1 181 ? -1.385 6.348 -18.628 1.00 85.00 181 LYS A CA 1
ATOM 1511 C C . LYS A 1 181 ? -0.738 5.160 -17.932 1.00 85.00 181 LYS A C 1
ATOM 1513 O O . LYS A 1 181 ? -0.149 4.284 -18.559 1.00 85.00 181 LYS A O 1
ATOM 1518 N N . PHE A 1 182 ? -0.891 5.123 -16.612 1.00 85.50 182 PHE A N 1
ATOM 1519 C CA . PHE A 1 182 ? -0.535 3.965 -15.802 1.00 85.50 182 PHE A CA 1
ATOM 1520 C C . PHE A 1 182 ? -1.717 3.018 -15.699 1.00 85.50 182 PHE A C 1
ATOM 1522 O O . PHE A 1 182 ? -2.829 3.437 -15.384 1.00 85.50 182 PHE A O 1
ATOM 1529 N N . THR A 1 183 ? -1.459 1.733 -15.889 1.00 86.69 183 THR A N 1
ATOM 1530 C CA . THR A 1 183 ? -2.421 0.678 -15.573 1.00 86.69 183 THR A CA 1
ATOM 1531 C C . THR A 1 183 ? -1.717 -0.459 -14.846 1.00 86.69 183 THR A C 1
ATOM 1533 O O . THR A 1 183 ? -0.511 -0.666 -14.985 1.00 86.69 183 THR A O 1
ATOM 1536 N N . SER A 1 184 ? -2.472 -1.173 -14.021 1.00 85.62 184 SER A N 1
ATOM 1537 C CA . SER A 1 184 ? -1.982 -2.286 -13.216 1.00 85.62 184 SER A CA 1
ATOM 1538 C C . SER A 1 184 ? -2.801 -3.533 -13.513 1.00 85.62 184 SER A C 1
ATOM 1540 O O . SER A 1 184 ? -4.028 -3.454 -13.567 1.00 85.62 184 SER A O 1
ATOM 1542 N N . LYS A 1 185 ? -2.148 -4.680 -13.696 1.00 82.88 185 LYS A N 1
ATOM 1543 C CA . LYS A 1 185 ? -2.824 -5.952 -13.978 1.00 82.88 185 LYS A CA 1
ATOM 1544 C C . LYS A 1 185 ? -2.078 -7.130 -13.366 1.00 82.88 185 LYS A C 1
ATOM 1546 O O . LYS A 1 185 ? -0.861 -7.092 -13.190 1.00 82.88 185 LYS A O 1
ATOM 1551 N N . LYS A 1 186 ? -2.803 -8.205 -13.071 1.00 78.94 186 LYS A N 1
ATOM 1552 C CA . LYS A 1 186 ? -2.201 -9.482 -12.675 1.00 78.94 186 LYS A CA 1
ATOM 1553 C C . LYS A 1 186 ? -1.625 -10.172 -13.913 1.00 78.94 186 LYS A C 1
ATOM 1555 O O . LYS A 1 186 ? -2.233 -10.132 -14.980 1.00 78.94 186 LYS A O 1
ATOM 1560 N N . VAL A 1 187 ? -0.457 -10.788 -13.786 1.00 82.00 187 VAL A N 1
ATOM 1561 C CA . VAL A 1 187 ? 0.241 -11.470 -14.883 1.00 82.00 187 VAL A CA 1
ATOM 1562 C C . VAL A 1 187 ? 0.808 -12.797 -14.409 1.00 82.00 187 VAL A C 1
ATOM 1564 O O . VAL A 1 187 ? 1.328 -12.898 -13.304 1.00 82.00 187 VAL A O 1
ATOM 1567 N N . ILE A 1 188 ? 0.762 -13.821 -15.258 1.00 74.56 188 ILE A N 1
ATOM 1568 C CA . ILE A 1 188 ? 1.486 -15.067 -15.002 1.00 74.56 188 ILE A CA 1
ATOM 1569 C C . ILE A 1 188 ? 2.931 -14.820 -15.417 1.00 74.56 188 ILE A C 1
ATOM 1571 O O . ILE A 1 188 ? 3.248 -14.804 -16.608 1.00 74.56 188 ILE A O 1
ATOM 1575 N N . SER A 1 189 ? 3.811 -14.592 -14.444 1.00 63.94 189 SER A N 1
ATOM 1576 C CA . SER A 1 189 ? 5.231 -14.434 -14.735 1.00 63.94 189 SER A CA 1
ATOM 1577 C C . SER A 1 189 ? 5.837 -15.801 -15.092 1.00 63.94 189 SER A C 1
ATOM 1579 O O . SER A 1 189 ? 6.357 -16.523 -14.246 1.00 63.94 189 SER A O 1
ATOM 1581 N N . LYS A 1 190 ? 5.765 -16.206 -16.371 1.00 57.09 190 LYS A N 1
ATOM 1582 C CA . LYS A 1 190 ? 6.663 -17.257 -16.871 1.00 57.09 190 LYS A CA 1
ATOM 1583 C C . LYS A 1 190 ? 8.071 -16.679 -16.770 1.00 57.09 190 LYS A C 1
ATOM 1585 O O . LYS A 1 190 ? 8.382 -15.711 -17.459 1.00 57.09 190 LYS A O 1
ATOM 1590 N N . LYS A 1 191 ? 8.888 -17.214 -15.858 1.00 48.97 191 LYS A N 1
ATOM 1591 C CA . LYS A 1 191 ? 10.310 -16.877 -15.741 1.00 48.97 191 LYS A CA 1
ATOM 1592 C C . LYS A 1 191 ? 10.930 -16.864 -17.145 1.00 48.97 191 LYS A C 1
ATOM 1594 O O . LYS A 1 191 ? 11.091 -17.920 -17.745 1.00 48.97 191 LYS A O 1
ATOM 1599 N N . GLN A 1 192 ? 11.347 -15.701 -17.635 1.00 44.72 192 GLN A N 1
ATOM 1600 C CA . GLN A 1 192 ? 12.617 -15.681 -18.342 1.00 44.72 192 GLN A CA 1
ATOM 1601 C C . GLN A 1 192 ? 13.658 -15.766 -17.237 1.00 44.72 192 GLN A C 1
ATOM 1603 O O . GLN A 1 192 ? 13.907 -14.794 -16.522 1.00 44.72 192 GLN A O 1
ATOM 1608 N N . GLU A 1 193 ? 14.187 -16.967 -17.014 1.00 38.47 193 GLU A N 1
ATOM 1609 C CA . GLU A 1 193 ? 15.459 -17.073 -16.321 1.00 38.47 193 GLU A CA 1
ATOM 1610 C C . GLU A 1 193 ? 16.440 -16.262 -17.159 1.00 38.47 193 GLU A C 1
ATOM 1612 O O . GLU A 1 193 ? 16.760 -16.618 -18.290 1.00 38.47 193 GLU A O 1
ATOM 1617 N N . ILE A 1 194 ? 16.843 -15.101 -16.644 1.00 38.81 194 ILE A N 1
ATOM 1618 C CA . ILE A 1 194 ? 18.027 -14.437 -17.165 1.00 38.81 194 ILE A CA 1
ATOM 1619 C C . ILE A 1 194 ? 19.124 -15.490 -16.992 1.00 38.81 194 ILE A C 1
ATOM 1621 O O . ILE A 1 194 ? 19.297 -15.944 -15.854 1.00 38.81 194 ILE A O 1
ATOM 1625 N N . PRO A 1 195 ? 19.819 -15.927 -18.061 1.00 35.06 195 PRO A N 1
ATOM 1626 C CA . PRO A 1 195 ? 20.949 -16.817 -17.885 1.00 35.06 195 PRO A CA 1
ATOM 1627 C C . PRO A 1 195 ? 21.860 -16.116 -16.893 1.00 35.06 195 PRO A C 1
ATOM 1629 O O . PRO A 1 195 ? 22.229 -14.957 -17.101 1.00 35.06 195 PRO A O 1
ATOM 1632 N N . PHE A 1 196 ? 22.120 -16.783 -15.771 1.00 36.88 196 PHE A N 1
ATOM 1633 C CA . PHE A 1 196 ? 23.108 -16.343 -14.807 1.00 36.88 196 PHE A CA 1
ATOM 1634 C C . PHE A 1 196 ? 24.362 -16.075 -15.640 1.00 36.88 196 PHE A C 1
ATOM 1636 O O . PHE A 1 196 ? 24.960 -17.012 -16.172 1.00 36.88 196 PHE A O 1
ATOM 1643 N N . GLN A 1 197 ? 24.704 -14.801 -15.865 1.00 43.41 197 GLN A N 1
ATOM 1644 C CA . GLN A 1 197 ? 26.016 -14.479 -16.401 1.00 43.41 197 GLN A CA 1
ATOM 1645 C C . GLN A 1 197 ? 26.973 -15.185 -15.454 1.00 43.41 197 GLN A C 1
ATOM 1647 O O . GLN A 1 197 ? 26.850 -15.004 -14.239 1.00 43.41 197 GLN A O 1
ATOM 1652 N N . LYS A 1 198 ? 27.801 -16.082 -16.014 1.00 43.31 198 LYS A N 1
ATOM 1653 C CA . LYS A 1 198 ? 28.828 -16.840 -15.294 1.00 43.31 198 LYS A CA 1
ATOM 1654 C C . LYS A 1 198 ? 29.330 -15.957 -14.164 1.00 43.31 198 LYS A C 1
ATOM 1656 O O . LYS A 1 198 ? 29.813 -14.863 -14.451 1.00 43.31 198 LYS A O 1
ATOM 1661 N N . GLN A 1 199 ? 29.168 -16.394 -12.914 1.00 40.62 199 GLN A N 1
ATOM 1662 C CA . GLN A 1 199 ? 29.867 -15.758 -11.807 1.00 40.62 199 GLN A CA 1
ATOM 1663 C C . GLN A 1 199 ? 31.335 -15.714 -12.223 1.00 40.62 199 GLN A C 1
ATOM 1665 O O . GLN A 1 199 ? 32.005 -16.746 -12.259 1.00 40.62 199 GLN A O 1
ATOM 1670 N N . MET A 1 200 ? 31.821 -14.539 -12.621 1.00 44.31 200 MET A N 1
ATOM 1671 C CA . MET A 1 200 ? 33.246 -14.295 -12.622 1.00 44.31 200 MET A CA 1
ATOM 1672 C C . MET A 1 200 ? 33.628 -14.421 -11.163 1.00 44.31 200 MET A C 1
ATOM 1674 O O . MET A 1 200 ? 33.229 -13.602 -10.341 1.00 44.31 200 MET A O 1
ATOM 1678 N N . ASN A 1 201 ? 34.299 -15.519 -10.842 1.00 52.09 201 ASN A N 1
ATOM 1679 C CA . ASN A 1 201 ? 34.894 -15.709 -9.541 1.00 52.09 201 ASN A CA 1
ATOM 1680 C C . ASN A 1 201 ? 36.020 -14.666 -9.437 1.00 52.09 201 ASN A C 1
ATOM 1682 O O . ASN A 1 201 ? 37.001 -14.796 -10.173 1.00 52.09 201 ASN A O 1
ATOM 1686 N N . PRO A 1 202 ? 35.897 -13.625 -8.592 1.00 54.59 202 PRO A N 1
ATOM 1687 C CA . PRO A 1 202 ? 36.908 -12.573 -8.496 1.00 54.59 202 PRO A CA 1
ATOM 1688 C C . PRO A 1 202 ? 38.233 -13.086 -7.904 1.00 54.59 202 PRO A C 1
ATOM 1690 O O . PRO A 1 202 ? 39.206 -12.345 -7.865 1.00 54.59 202 PRO A O 1
ATOM 1693 N N . PHE A 1 203 ? 38.282 -14.357 -7.483 1.00 56.53 203 PHE A N 1
ATOM 1694 C CA . PHE A 1 203 ? 39.449 -15.014 -6.896 1.00 56.53 203 PHE A CA 1
ATOM 1695 C C . PHE A 1 203 ? 40.077 -16.114 -7.763 1.00 56.53 203 PHE A C 1
ATOM 1697 O O . PHE A 1 203 ? 40.899 -16.873 -7.257 1.00 56.53 203 PHE A O 1
ATOM 1704 N N . LYS A 1 204 ? 39.780 -16.206 -9.069 1.00 51.12 204 LYS A N 1
ATOM 1705 C CA . LYS A 1 204 ? 40.710 -16.902 -9.981 1.00 51.12 204 LYS A CA 1
ATOM 1706 C C . LYS A 1 204 ? 41.914 -15.993 -10.253 1.00 51.12 204 LYS A C 1
ATOM 1708 O O . LYS A 1 204 ? 42.062 -15.438 -11.335 1.00 51.12 204 LYS A O 1
ATOM 1713 N N . LEU A 1 205 ? 42.742 -15.814 -9.225 1.00 47.53 205 LEU A N 1
ATOM 1714 C CA . LEU A 1 205 ? 44.143 -15.457 -9.403 1.00 47.53 205 LEU A CA 1
ATOM 1715 C C . LEU A 1 205 ? 44.809 -16.600 -10.176 1.00 47.53 205 LEU A C 1
ATOM 1717 O O . LEU A 1 205 ? 44.445 -17.763 -9.996 1.00 47.53 205 LEU A O 1
ATOM 1721 N N . ALA A 1 206 ? 45.708 -16.229 -11.082 1.00 48.78 206 ALA A N 1
ATOM 1722 C CA . ALA A 1 206 ? 46.426 -17.127 -11.972 1.00 48.78 206 ALA A CA 1
ATOM 1723 C C . ALA A 1 206 ? 46.960 -18.371 -11.242 1.00 48.78 206 ALA A C 1
ATOM 1725 O O . ALA A 1 206 ? 47.628 -18.258 -10.214 1.00 48.78 206 ALA A O 1
ATOM 1726 N N . GLY A 1 207 ? 46.650 -19.535 -11.807 1.00 44.28 207 GLY A N 1
ATOM 1727 C CA . GLY A 1 207 ? 47.435 -20.757 -11.688 1.00 44.28 207 GLY A CA 1
ATOM 1728 C C . GL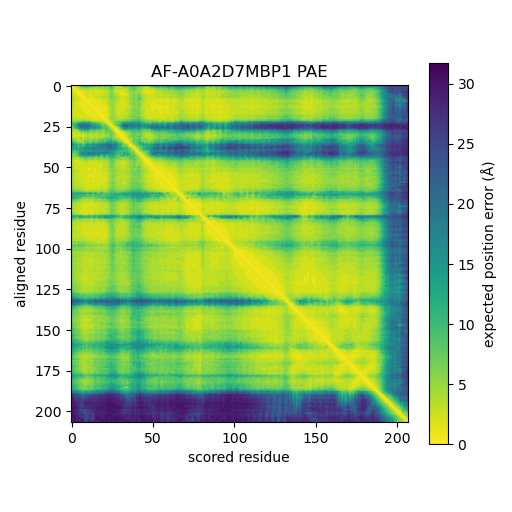Y A 1 207 ? 47.913 -21.121 -13.081 1.00 44.28 207 GLY A C 1
ATOM 1729 O O . GLY A 1 207 ? 47.108 -20.907 -14.020 1.00 44.28 207 GLY A O 1
#

Sequence (207 aa):
MKNYFYDGTFNGLLTILNTVLQSKILVNYGVFNIQNKKQVNLFDDYEIIETDKEIAKQIWNLLSKNSSIATNHIYKSFLANDNEHYLLSLLTKIAANQELSKKEFIDIEKSAQKIEREKNRILSYLRYNSQLRNTTTIYIKSKYKVEFLLTKNIRSLFAQNTHWQIINSYHNHCIQFTDNKFTSKKVISKKQEIPFQKQMNPFKLAG

pLDDT: mean 81.1, std 14.28, range [35.06, 95.06]

Solvent-accessible surface area (backbone atoms only — not comparable to full-atom values): 12020 Å² total; per-residue (Å²): 105,48,30,40,28,24,84,69,44,74,44,22,53,35,28,50,49,51,52,50,68,72,63,71,69,87,82,54,71,48,56,44,40,62,88,58,65,90,75,68,64,99,82,61,60,67,44,80,50,76,66,37,67,66,56,16,50,53,47,50,54,49,34,60,71,44,39,94,57,64,60,67,35,56,56,32,25,59,43,54,50,88,55,57,49,64,53,48,55,53,49,52,36,26,61,69,61,41,85,76,52,74,65,56,51,52,52,37,47,52,31,21,50,54,41,51,54,50,37,51,54,51,49,55,52,49,56,54,42,58,75,76,42,98,62,51,66,44,84,44,82,43,99,44,62,42,68,77,77,37,51,70,58,50,51,62,71,43,63,91,50,69,52,38,35,40,33,32,57,67,72,28,35,30,44,34,36,46,87,92,38,80,49,76,48,80,43,85,66,75,78,77,75,71,75,75,71,74,80,76,62,92,75,74,65,90,127

Nearest PDB structures (foldseek):
  3q25-assembly1_A  TM=3.452E-01  e=9.720E+00  Escherichia coli
  6x91-assembly2_D  TM=2.689E-01  e=9.169E+00  Escherichia coli
  6x91-assembly4_H  TM=2.715E-01  e=7.698E+00  Escherichia coli

Foldseek 3Di:
DEEEEEQLDLQRLLQVLVVCVVVPPPDDYHYDYPVPVPPDDPPHHYDYGYRDNVSSVVLLVLLCVLDPDDSLLLVLLSQQDPRSPLSSVVSNCSSVSHDDDPVRRVSSNVSNVVLVVQLVVVLVVLLVCLVVDPDQEEEDEDPTPSVVVCVVVNCVSVVVDQWHKYAHQNQQKMWIHHNNDIDIDRHNPPDPPPPPPPPPPPPCDDD